Protein AF-0000000079732513 (afdb_homodimer)

Organism: NCBI:txid1457250

Secondary structure (DSSP, 8-state):
---BBTTSSBPPP--BTTB-STTSSSS---PPP-TT---EEEE--HHHHHHHHHTT---SS-BGGGTB----TT-EEEE-HHHHHHHHHHT-PPPB-GGGSBGGGGGTS-HHHHHHTBTT----/---BBTTSSBPPP--BTTB-STTSSSS---PPP-TT---EEEE--HHHHHHHHHTT---SS-BGGGTB----TT-EEEE-HHHHHHHHHHT-PPPB-GGGSBGGGGGTS-HHHHHHTBTT----

Solvent-accessible surface area (backbone atoms only — not comparable to full-atom values): 13291 Å² total; per-residue (Å²): 130,86,56,38,7,63,80,70,43,69,50,35,72,44,21,74,79,60,65,17,24,79,78,58,73,11,31,14,58,75,61,61,79,56,92,51,41,22,22,34,16,27,37,38,34,63,65,31,50,53,49,35,38,76,73,72,47,70,56,53,66,59,36,76,95,73,75,36,76,39,52,53,65,67,40,38,38,31,36,34,43,65,58,44,51,52,28,45,76,71,71,41,46,52,32,27,41,52,57,15,14,24,37,75,51,53,82,78,42,56,67,69,60,50,55,76,31,27,65,78,62,74,78,122,130,84,56,36,8,63,81,71,43,69,50,35,72,44,22,74,78,60,65,17,24,80,79,58,73,13,32,14,58,75,62,63,80,56,92,51,42,21,22,33,16,27,37,39,35,63,64,32,50,53,49,35,38,75,73,72,47,68,56,51,66,60,36,75,94,70,75,34,76,38,54,52,66,68,41,39,37,32,36,35,43,66,57,46,52,53,29,45,77,71,71,42,46,52,32,26,42,54,56,15,14,23,36,74,50,54,83,78,42,56,66,72,60,51,57,75,32,28,65,79,60,73,79,120

Radius of gyration: 22.0 Å; Cα contacts (8 Å, |Δi|>4): 523; chains: 2; bounding box: 46×57×43 Å

pLDDT: mean 93.79, std 9.41, range [38.62, 98.88]

Nearest PDB structures (foldseek):
  3ush-assembly1_A  TM=7.346E-01  e=2.775E-16  Salinibacter ruber DSM 13855
  4ioh-assembly1_A-2  TM=7.120E-01  e=1.396E-13  Thermosynechococcus vestitus BP-1
  2lq3-assembly1_A  TM=4.884E-01  e=3.995E-10  Synechococcus elongatus PCC 6301
  3ush-assembly1_A  TM=7.346E-01  e=2.775E-16  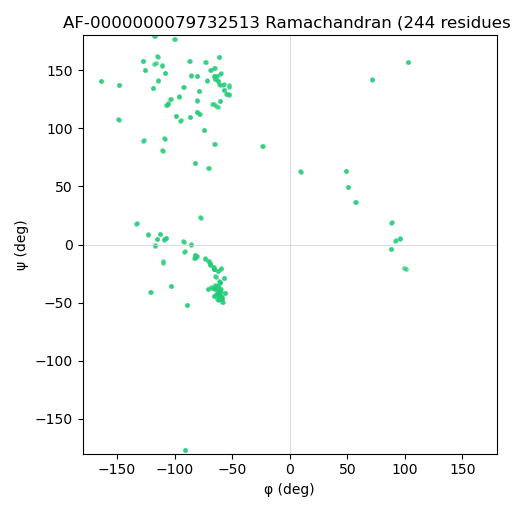Salinibacter ruber DSM 13855
  4ioh-assembly1_A-2  TM=7.120E-01  e=1.396E-13  Thermosynechococcus vestitus BP-1

Foldseek 3Di:
DFDDDPVGHGFDFQDVVVQDDPVSPRGPDDDDDDPLPLQWWFQDAPQLQVVCVVVVRHQADDDVVVPRGGDDGRDIGSGRLVSLVVCVVVVRRGATDPVRGDPVSCVPDPPVVNLVRHPVVPPD/DFDDDPVGHGFDFQDVVVQDDPVSPRGPDDDDDDPLPLQWWFQDAPQLQVVCVVVVRHQADDDVVVPRGGDDGRDIGSGRLVSLVVCVVVVRRGATDPVRGDPVSCVPDPPVVNLVRHPVVPPD

InterPro domains:
  IPR018714 Protein of unknown function DUF2237 [PF09996] (4-117)
  IPR018714 Protein of unknown function DUF2237 [PTHR37466] (2-122)

Sequence (248 aa):
MQQQNVLGTALEPCSADPETGFLRDGNCTAVQRDPGRHEVCAVLTEEFLEYSTAQGNDLVTPRPDLNFPGLEPGDRWCLCLPRWEEAREAGVAPPVVLEATNEAVLDTVEAETLKEYDVEKRDVMQQQNVLGTALEPCSADPETGFLRDGNCTAVQRDPGRHEVCAVLTEEFLEYSTAQGNDLVTPRPDLNFPGLEPGDRWCLCLPRWEEAREAGVAPPVVLEATNEAVLDTVEAETLKEYDVEKRDV

Structure (mmCIF, N/CA/C/O backbone):
data_AF-0000000079732513-model_v1
#
loop_
_entity.id
_entity.type
_entity.pdbx_description
1 polymer 'DUF2237 domain-containing protein'
#
loop_
_atom_site.group_PDB
_atom_site.id
_atom_site.type_symbol
_atom_site.label_atom_id
_atom_site.label_alt_id
_atom_site.label_comp_id
_atom_site.label_asym_id
_atom_site.label_entity_id
_atom_site.label_seq_id
_atom_site.pdbx_PDB_ins_code
_atom_site.Cartn_x
_atom_site.Cartn_y
_atom_site.Cartn_z
_atom_site.occupancy
_atom_site.B_iso_or_equiv
_atom_site.auth_seq_id
_atom_site.auth_comp_id
_atom_site.auth_asym_id
_atom_site.auth_atom_id
_atom_site.pdbx_PDB_model_num
ATOM 1 N N . MET A 1 1 ? 7.371 4.586 -14.719 1 53.41 1 MET A N 1
ATOM 2 C CA . MET A 1 1 ? 8.477 3.713 -15.086 1 53.41 1 MET A CA 1
ATOM 3 C C . MET A 1 1 ? 8.008 2.266 -15.219 1 53.41 1 MET A C 1
ATOM 5 O O . MET A 1 1 ? 7.035 1.866 -14.578 1 53.41 1 MET A O 1
ATOM 9 N N . GLN A 1 2 ? 8.391 1.558 -16.281 1 80.75 2 GLN A N 1
ATOM 10 C CA . GLN A 1 2 ? 8.062 0.154 -16.484 1 80.75 2 GLN A CA 1
ATOM 11 C C . GLN A 1 2 ? 8.617 -0.722 -15.367 1 80.75 2 GLN A C 1
ATOM 13 O O . GLN A 1 2 ? 9.766 -0.564 -14.969 1 80.75 2 GLN A O 1
ATOM 18 N N . GLN A 1 3 ? 7.852 -1.389 -14.781 1 92.81 3 GLN A N 1
ATOM 19 C CA . GLN A 1 3 ? 8.289 -2.229 -13.68 1 92.81 3 GLN A CA 1
ATOM 20 C C . GLN A 1 3 ? 9.227 -3.334 -14.164 1 92.81 3 GLN A C 1
ATOM 22 O O . GLN A 1 3 ? 9.203 -3.701 -15.336 1 92.81 3 GLN A O 1
ATOM 27 N N . GLN A 1 4 ? 10.07 -3.723 -13.281 1 96.5 4 GLN A N 1
ATOM 28 C CA . GLN A 1 4 ? 11.047 -4.75 -13.609 1 96.5 4 GLN A CA 1
ATOM 29 C C . GLN A 1 4 ? 10.758 -6.051 -12.867 1 96.5 4 GLN A C 1
ATOM 31 O O . GLN A 1 4 ? 10.086 -6.043 -11.836 1 96.5 4 GLN A O 1
ATOM 36 N N . ASN A 1 5 ? 11.234 -7.102 -13.531 1 97.5 5 ASN A N 1
ATOM 37 C CA . ASN A 1 5 ? 11.148 -8.398 -12.867 1 97.5 5 ASN A CA 1
ATOM 38 C C . ASN A 1 5 ? 12.406 -8.688 -12.055 1 97.5 5 ASN A C 1
ATOM 40 O O . ASN A 1 5 ? 13.2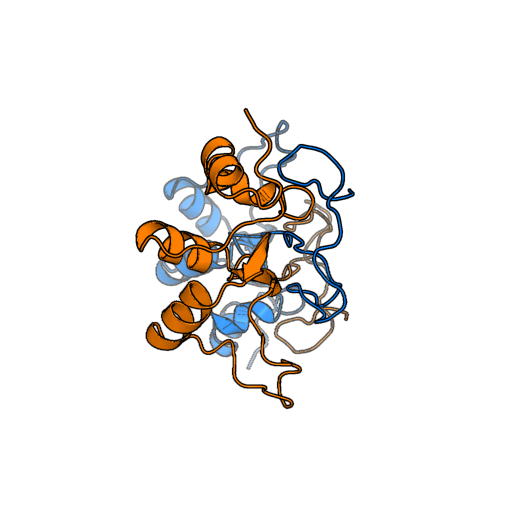97 -7.848 -11.961 1 97.5 5 ASN A O 1
ATOM 44 N N . VAL A 1 6 ? 12.477 -9.82 -11.469 1 96.94 6 VAL A N 1
ATOM 45 C CA . VAL A 1 6 ? 13.531 -10.164 -10.516 1 96.94 6 VAL A CA 1
ATOM 46 C C . VAL A 1 6 ? 14.867 -10.289 -11.242 1 96.94 6 VAL A C 1
ATOM 48 O O . VAL A 1 6 ? 15.93 -10.258 -10.617 1 96.94 6 VAL A O 1
ATOM 51 N N . LEU A 1 7 ? 14.812 -10.398 -12.523 1 95.81 7 LEU A N 1
ATOM 52 C CA . LEU A 1 7 ? 16.031 -10.531 -13.312 1 95.81 7 LEU A CA 1
ATOM 53 C C . LEU A 1 7 ? 16.531 -9.172 -13.766 1 95.81 7 LEU A C 1
ATOM 55 O O . LEU A 1 7 ? 17.594 -9.07 -14.406 1 95.81 7 LEU A O 1
ATOM 59 N N . GLY A 1 8 ? 15.773 -8.156 -13.516 1 95.81 8 GLY A N 1
ATOM 60 C CA . GLY A 1 8 ? 16.203 -6.812 -13.859 1 95.81 8 GLY A CA 1
ATOM 61 C C . GLY A 1 8 ? 15.742 -6.371 -15.234 1 95.81 8 GLY A C 1
ATOM 62 O O . GLY A 1 8 ? 16.156 -5.32 -15.727 1 95.81 8 GLY A O 1
ATOM 63 N N . THR A 1 9 ? 14.984 -7.188 -15.883 1 96.75 9 THR A N 1
ATOM 64 C CA . THR A 1 9 ? 14.398 -6.832 -17.172 1 96.75 9 THR A CA 1
ATOM 65 C C . THR A 1 9 ? 12.945 -6.414 -17 1 96.75 9 THR A C 1
ATOM 67 O O . THR A 1 9 ? 12.422 -6.383 -15.891 1 96.75 9 THR A O 1
ATOM 70 N N . ALA A 1 10 ? 12.312 -6.016 -18.062 1 97.38 10 ALA A N 1
ATOM 71 C CA . ALA A 1 10 ? 10.93 -5.562 -18.016 1 97.38 10 ALA A CA 1
ATOM 72 C C . ALA A 1 10 ? 10.016 -6.645 -17.438 1 97.38 10 ALA A C 1
ATOM 74 O O . ALA A 1 10 ? 10.164 -7.824 -17.766 1 97.38 10 ALA A O 1
ATOM 75 N N . LEU A 1 11 ? 9.125 -6.254 -16.609 1 97.94 11 LEU A N 1
ATOM 76 C CA . LEU A 1 11 ? 8.148 -7.188 -16.047 1 97.94 11 LEU A CA 1
ATOM 77 C C . LEU A 1 11 ? 7.254 -7.75 -17.156 1 97.94 11 LEU A C 1
ATOM 79 O O . LEU A 1 11 ? 6.523 -7.004 -17.812 1 97.94 11 LEU A O 1
ATOM 83 N N . GLU A 1 12 ? 7.312 -9.047 -17.312 1 97.75 12 GLU A N 1
ATOM 84 C CA . GLU A 1 12 ? 6.484 -9.711 -18.312 1 97.75 12 GLU A CA 1
ATOM 85 C C . GLU A 1 12 ? 5.117 -10.078 -17.75 1 97.75 12 GLU A C 1
ATOM 87 O O . GLU A 1 12 ? 4.957 -10.188 -16.531 1 97.75 12 GLU A O 1
ATOM 92 N N . PRO A 1 13 ? 4.129 -10.258 -18.672 1 98.06 13 PRO A N 1
ATOM 93 C CA . PRO A 1 13 ? 2.83 -10.727 -18.188 1 98.06 13 PRO A CA 1
ATOM 94 C C . PRO A 1 13 ? 2.898 -12.117 -17.562 1 98.06 13 PRO A C 1
ATOM 96 O O . PRO A 1 13 ? 3.643 -12.977 -18.047 1 98.06 13 PRO A O 1
ATOM 99 N N . CYS A 1 14 ? 2.117 -12.305 -16.562 1 98.5 14 CYS A N 1
ATOM 100 C CA . CYS A 1 14 ? 2.033 -13.602 -15.906 1 98.5 14 CYS A CA 1
ATOM 101 C C . CYS A 1 14 ? 0.968 -14.477 -16.562 1 98.5 14 CYS A C 1
ATOM 103 O O . CYS A 1 14 ? 1.223 -15.641 -16.891 1 98.5 14 CYS A O 1
ATOM 105 N N . SER A 1 15 ? -0.22 -13.945 -16.688 1 97.94 15 SER A N 1
ATOM 106 C CA . SER A 1 15 ? -1.299 -14.727 -17.281 1 97.94 15 SER A CA 1
ATOM 107 C C . SER A 1 15 ? -2.461 -13.828 -17.703 1 97.94 15 SER A C 1
ATOM 109 O O . SER A 1 15 ? -2.836 -12.906 -16.969 1 97.94 15 SER A O 1
ATOM 111 N N . ALA A 1 16 ? -3.066 -14.156 -18.875 1 95.94 16 ALA A N 1
ATOM 112 C CA . ALA A 1 16 ? -4.273 -13.477 -19.328 1 95.94 16 ALA A CA 1
ATOM 113 C C . ALA A 1 16 ? -5.484 -14.406 -19.266 1 95.94 16 ALA A C 1
ATOM 115 O O . ALA A 1 16 ? -6.629 -13.945 -19.328 1 95.94 16 ALA A O 1
ATOM 116 N N . ASP A 1 17 ? -5.129 -15.633 -19.125 1 94.31 17 ASP A N 1
ATOM 117 C CA . ASP A 1 17 ? -6.164 -16.641 -18.969 1 94.31 17 ASP A CA 1
ATOM 118 C C . ASP A 1 17 ? -5.672 -17.797 -18.094 1 94.31 17 ASP A C 1
ATOM 120 O O . ASP A 1 17 ? -4.965 -18.688 -18.562 1 94.31 17 ASP A O 1
ATOM 124 N N . PRO A 1 18 ? -6.129 -17.891 -16.953 1 95.19 18 PRO A N 1
ATOM 125 C CA . PRO A 1 18 ? -7 -16.922 -16.266 1 95.19 18 PRO A CA 1
ATOM 126 C C . PRO A 1 18 ? -6.355 -15.555 -16.094 1 95.19 18 PRO A C 1
ATOM 128 O O . PRO A 1 18 ? -5.133 -15.453 -15.984 1 95.19 18 PRO A O 1
ATOM 131 N N . GLU A 1 19 ? -7.188 -14.477 -16.156 1 94.12 19 GLU A N 1
ATOM 132 C CA . GLU A 1 19 ? -6.688 -13.133 -15.883 1 94.12 19 GLU A CA 1
ATOM 133 C C . GLU A 1 19 ? -6.262 -12.984 -14.43 1 94.12 19 GLU A C 1
ATOM 135 O O . GLU A 1 19 ? -7.055 -13.219 -13.516 1 94.12 19 GLU A O 1
ATOM 140 N N . THR A 1 20 ? -5.016 -12.656 -14.258 1 95.5 20 THR A N 1
ATOM 141 C CA . THR A 1 20 ? -4.453 -12.594 -12.914 1 95.5 20 THR A CA 1
ATOM 142 C C . THR A 1 20 ? -3.992 -11.18 -12.586 1 95.5 20 THR A C 1
ATOM 144 O O . THR A 1 20 ? -4.273 -10.242 -13.336 1 95.5 20 THR A O 1
ATOM 147 N N . GLY A 1 21 ? -3.447 -11.055 -11.281 1 94.12 21 GLY A N 1
ATOM 148 C CA . GLY A 1 21 ? -2.924 -9.773 -10.844 1 94.12 21 GLY A CA 1
ATOM 149 C C . GLY A 1 21 ? -3.869 -9.031 -9.914 1 94.12 21 GLY A C 1
ATOM 150 O O . GLY A 1 21 ? -5.09 -9.133 -10.047 1 94.12 21 GLY A O 1
ATOM 151 N N . PHE A 1 22 ? -3.309 -8.203 -9.195 1 90.81 22 PHE A N 1
ATOM 152 C CA . PHE A 1 22 ? -4.113 -7.383 -8.305 1 90.81 22 PHE A CA 1
ATOM 153 C C . PHE A 1 22 ? -5.023 -6.453 -9.094 1 90.81 22 PHE A C 1
ATOM 155 O O . PHE A 1 22 ? -6.184 -6.25 -8.734 1 90.81 22 PHE A O 1
ATOM 162 N N . LEU A 1 23 ? -4.496 -5.98 -10.164 1 87.56 23 LEU A N 1
ATOM 163 C CA . LEU A 1 23 ? -5.238 -5.047 -11 1 87.56 23 LEU A CA 1
ATOM 164 C C . LEU A 1 23 ? -6.004 -5.789 -12.094 1 87.56 23 LEU A C 1
ATOM 166 O O . LEU A 1 23 ? -6.664 -5.168 -12.93 1 87.56 23 LEU A O 1
ATOM 170 N N . ARG A 1 24 ? -5.941 -7.051 -12.094 1 89.62 24 ARG A N 1
ATOM 171 C CA . ARG A 1 24 ? -6.566 -7.898 -13.102 1 89.62 24 ARG A CA 1
ATOM 172 C C . ARG A 1 24 ? -6.195 -7.441 -14.508 1 89.62 24 ARG A C 1
ATOM 174 O O . ARG A 1 24 ? -7.07 -7.25 -15.352 1 89.62 24 ARG A O 1
ATOM 181 N N . ASP A 1 25 ? -4.891 -7.266 -14.68 1 91.69 25 ASP A N 1
ATOM 182 C CA . ASP A 1 25 ? -4.352 -6.852 -15.969 1 91.69 25 ASP A CA 1
ATOM 183 C C . ASP A 1 25 ? -3.322 -7.855 -16.484 1 91.69 25 ASP A C 1
ATOM 185 O O . ASP A 1 25 ? -2.562 -7.559 -17.406 1 91.69 25 ASP A O 1
ATOM 189 N N . GLY A 1 26 ? -3.256 -8.992 -15.75 1 96.25 26 GLY A N 1
ATOM 190 C CA . GLY A 1 26 ? -2.381 -10.07 -16.188 1 96.25 26 GLY A CA 1
ATOM 191 C C . GLY A 1 26 ? -0.963 -9.938 -15.664 1 96.25 26 GLY A C 1
ATOM 192 O O . GLY A 1 26 ? -0.127 -10.812 -15.891 1 96.25 26 GLY A O 1
ATOM 193 N N . ASN A 1 27 ? -0.686 -8.812 -14.945 1 97 27 ASN A N 1
ATOM 194 C CA . ASN A 1 27 ? 0.667 -8.547 -14.461 1 97 27 ASN A CA 1
ATOM 195 C C . ASN A 1 27 ? 0.738 -8.57 -12.938 1 97 27 ASN A C 1
ATOM 197 O O . ASN A 1 27 ? -0.176 -8.094 -12.266 1 97 27 ASN A O 1
ATOM 201 N N . CYS A 1 28 ? 1.834 -9.125 -12.453 1 97.69 28 CYS A N 1
ATOM 202 C CA . CYS A 1 28 ? 2.094 -9.07 -11.023 1 97.69 28 CYS A CA 1
ATOM 203 C C . CYS A 1 28 ? 2.732 -7.738 -10.633 1 97.69 28 CYS A C 1
ATOM 205 O O . CYS A 1 28 ? 3.863 -7.707 -10.148 1 97.69 28 CYS A O 1
ATOM 207 N N . THR A 1 29 ? 1.96 -6.746 -10.703 1 94.44 29 THR A N 1
ATOM 208 C CA . THR A 1 29 ? 2.396 -5.367 -10.516 1 94.44 29 THR A CA 1
ATOM 209 C C . THR A 1 29 ? 2.564 -5.051 -9.031 1 94.44 29 THR A C 1
ATOM 211 O O . THR A 1 29 ? 1.733 -5.445 -8.211 1 94.44 29 THR A O 1
ATOM 214 N N . ALA A 1 30 ? 3.691 -4.445 -8.688 1 91.31 30 ALA A N 1
ATOM 215 C CA . ALA A 1 30 ? 3.822 -3.852 -7.363 1 91.31 30 ALA A CA 1
ATOM 216 C C . ALA A 1 30 ? 3.145 -2.484 -7.305 1 91.31 30 ALA A C 1
ATOM 218 O O . ALA A 1 30 ? 3.543 -1.559 -8.016 1 91.31 30 ALA A O 1
ATOM 219 N N . VAL A 1 31 ? 2.16 -2.494 -6.539 1 86.06 31 VAL A N 1
ATOM 220 C CA . VAL A 1 31 ? 1.475 -1.21 -6.434 1 86.06 31 VAL A CA 1
ATOM 221 C C . VAL A 1 31 ? 2.221 -0.304 -5.457 1 86.06 31 VAL A C 1
ATOM 223 O O . VAL A 1 31 ? 2.906 -0.787 -4.555 1 86.06 31 VAL A O 1
ATOM 226 N N . GLN A 1 32 ? 2.201 0.955 -5.777 1 76.38 32 GLN A N 1
ATOM 227 C CA . GLN A 1 32 ? 2.867 1.929 -4.918 1 76.38 32 GLN A CA 1
ATOM 228 C C . GLN A 1 32 ? 2.402 1.795 -3.473 1 76.38 32 GLN A C 1
ATOM 230 O O . GLN A 1 32 ? 1.212 1.603 -3.213 1 76.38 32 GLN A O 1
ATOM 235 N N . ARG A 1 33 ? 3.508 1.715 -2.701 1 76.31 33 ARG A N 1
ATOM 236 C CA . ARG A 1 33 ? 3.207 1.565 -1.28 1 76.31 33 ARG A CA 1
ATOM 237 C C . ARG A 1 33 ? 3.42 2.877 -0.534 1 76.31 33 ARG A C 1
ATOM 239 O O . ARG A 1 33 ? 4.418 3.57 -0.757 1 76.31 33 ARG A O 1
ATOM 246 N N . ASP A 1 34 ? 2.354 3.348 0.187 1 85.81 34 ASP A N 1
ATOM 247 C CA . ASP A 1 34 ? 2.449 4.426 1.163 1 85.81 34 ASP A CA 1
ATOM 248 C C . ASP A 1 34 ? 2.252 3.904 2.584 1 85.81 34 ASP A C 1
ATOM 250 O O . ASP A 1 34 ? 1.17 4.047 3.158 1 85.81 34 ASP A O 1
ATOM 254 N N . PRO A 1 35 ? 3.357 3.354 3.084 1 80.81 35 PRO A N 1
ATOM 255 C CA . PRO A 1 35 ? 3.217 2.746 4.41 1 80.81 35 PRO A CA 1
ATOM 256 C C . PRO A 1 35 ? 2.711 3.734 5.461 1 80.81 35 PRO A C 1
ATOM 258 O O . PRO A 1 35 ? 2.037 3.336 6.414 1 80.81 35 PRO A O 1
ATOM 261 N N . GLY A 1 36 ? 2.998 4.941 5.289 1 89.94 36 GLY A N 1
ATOM 262 C CA . GLY A 1 36 ? 2.58 5.949 6.254 1 89.94 36 GLY A CA 1
ATOM 263 C C . GLY A 1 36 ? 1.15 6.41 6.051 1 89.94 36 GLY A C 1
ATOM 264 O O . GLY A 1 36 ? 0.606 7.145 6.879 1 89.94 36 GLY A O 1
ATOM 265 N N . ARG A 1 37 ? 0.58 5.961 4.926 1 93 37 ARG A N 1
ATOM 266 C CA . ARG A 1 37 ? -0.77 6.418 4.613 1 93 37 ARG A CA 1
ATOM 267 C C . ARG A 1 37 ? -0.88 7.934 4.746 1 93 37 ARG A C 1
ATOM 269 O O . ARG A 1 37 ? -1.648 8.438 5.57 1 93 37 ARG A O 1
ATOM 276 N N . HIS A 1 38 ? -0.162 8.672 3.951 1 96.19 38 HIS A N 1
ATOM 277 C CA . HIS A 1 38 ? -0.17 10.133 3.98 1 96.19 38 HIS A CA 1
ATOM 278 C C . HIS A 1 38 ? -1.488 10.688 3.451 1 96.19 38 HIS A C 1
ATOM 280 O O . HIS A 1 38 ? -1.506 11.414 2.455 1 96.19 38 HIS A O 1
ATOM 286 N N . GLU A 1 39 ? -2.596 10.438 4.18 1 97.56 39 GLU A N 1
ATOM 287 C CA . GLU A 1 39 ? -3.955 10.648 3.693 1 97.56 39 GLU A CA 1
ATOM 288 C C . GLU A 1 39 ? -4.68 11.711 4.512 1 97.56 39 GLU A C 1
ATOM 290 O O . GLU A 1 39 ? -5.832 12.047 4.227 1 97.56 39 GLU A O 1
ATOM 295 N N . VAL A 1 40 ? -3.977 12.242 5.52 1 98.62 40 VAL A N 1
ATOM 296 C CA . VAL A 1 40 ? -4.562 13.258 6.391 1 98.62 40 VAL A CA 1
ATOM 297 C C . VAL A 1 40 ? -3.973 14.633 6.055 1 98.62 40 VAL A C 1
ATOM 299 O O . VAL A 1 40 ? -2.762 14.836 6.168 1 98.62 40 VAL A O 1
ATOM 302 N N . CYS A 1 41 ? -4.812 15.523 5.695 1 98.88 41 CYS A N 1
ATOM 303 C CA . CYS A 1 41 ? -4.34 16.891 5.555 1 98.88 41 CYS A CA 1
ATOM 304 C C . CYS A 1 41 ? -4.398 17.625 6.887 1 98.88 41 CYS A C 1
ATOM 306 O O . CYS A 1 41 ? -5.473 18.031 7.332 1 98.88 41 CYS A O 1
ATOM 308 N N . ALA A 1 42 ? -3.301 17.891 7.422 1 98.81 42 ALA A N 1
ATOM 309 C CA . ALA A 1 42 ? -3.215 18.531 8.734 1 98.81 42 ALA A CA 1
ATOM 310 C C . ALA A 1 42 ? -2.744 19.969 8.625 1 98.81 42 ALA A C 1
ATOM 312 O O . ALA A 1 42 ? -2 20.312 7.699 1 98.81 42 ALA A O 1
ATOM 313 N N . VAL A 1 43 ? -3.205 20.766 9.492 1 98.69 43 VAL A N 1
ATOM 314 C CA . VAL A 1 43 ? -2.635 22.094 9.727 1 98.69 43 VAL A CA 1
ATOM 315 C C . VAL A 1 43 ? -1.702 22.047 10.93 1 98.69 43 VAL A C 1
ATOM 317 O O . VAL A 1 43 ? -2.162 22 12.078 1 98.69 43 VAL A O 1
ATOM 320 N N . LEU A 1 44 ? -0.447 22.188 10.672 1 98.62 44 LEU A N 1
ATOM 321 C CA . LEU A 1 44 ? 0.54 21.875 11.703 1 98.62 44 LEU A CA 1
ATOM 322 C C . LEU A 1 44 ? 0.521 22.922 12.805 1 98.62 44 LEU A C 1
ATOM 324 O O . LEU A 1 44 ? 0.36 24.125 12.531 1 98.62 44 LEU A O 1
ATOM 328 N N . THR A 1 45 ? 0.677 22.453 13.992 1 98.56 45 THR A N 1
ATOM 329 C CA . THR A 1 45 ? 0.777 23.328 15.164 1 98.56 45 THR A CA 1
ATOM 330 C C . THR A 1 45 ? 2.156 23.203 15.805 1 98.56 45 THR A C 1
ATOM 332 O O . THR A 1 45 ? 2.887 22.25 15.555 1 98.56 45 THR A O 1
ATOM 335 N N . GLU A 1 46 ? 2.434 24.25 16.625 1 98.31 46 GLU A N 1
ATOM 336 C CA . GLU A 1 46 ? 3.689 24.219 17.359 1 98.31 46 GLU A CA 1
ATOM 337 C C . GLU A 1 46 ? 3.746 23 18.281 1 98.31 46 GLU A C 1
ATOM 339 O O . GLU A 1 46 ? 4.773 22.312 18.359 1 98.31 46 GLU A O 1
ATOM 344 N N . GLU A 1 47 ? 2.691 22.75 18.953 1 98.38 47 GLU A N 1
ATOM 345 C CA . GLU A 1 47 ? 2.609 21.641 19.906 1 98.38 47 GLU A CA 1
ATOM 346 C C . GLU A 1 47 ? 2.855 20.312 19.219 1 98.38 47 GLU A C 1
ATOM 348 O O . GLU A 1 47 ? 3.605 19.469 19.719 1 98.38 47 GLU A O 1
ATOM 353 N N . PHE A 1 48 ? 2.24 20.156 18.094 1 98.69 48 PHE A N 1
ATOM 354 C CA . PHE A 1 48 ? 2.418 18.906 17.375 1 98.69 48 PHE A CA 1
ATOM 355 C C . PHE A 1 48 ? 3.859 18.75 16.891 1 98.69 48 PHE A C 1
ATOM 357 O O . PHE A 1 48 ? 4.438 17.672 16.984 1 98.69 48 PHE A O 1
ATOM 364 N N . LEU A 1 49 ? 4.418 19.781 16.359 1 98.62 49 LEU A N 1
ATOM 365 C CA . LEU A 1 49 ? 5.773 19.719 15.828 1 98.62 49 LEU A CA 1
ATOM 366 C C . LEU A 1 49 ? 6.773 19.391 16.922 1 98.62 49 LEU A C 1
ATOM 368 O O . LEU A 1 49 ? 7.703 18.594 16.719 1 98.62 49 LEU A O 1
ATOM 372 N N . GLU A 1 50 ? 6.586 19.984 18.062 1 98.12 50 GLU A N 1
ATOM 373 C CA . GLU A 1 50 ? 7.43 19.672 19.203 1 98.12 50 GLU A CA 1
ATOM 374 C C . GLU A 1 50 ? 7.273 18.203 19.625 1 98.12 50 GLU A C 1
ATOM 376 O O . GLU A 1 50 ? 8.266 17.516 19.859 1 98.12 50 GLU A O 1
ATOM 381 N N . TYR A 1 51 ? 6.059 17.812 19.703 1 98.62 51 TYR A N 1
ATOM 382 C CA . TYR A 1 51 ? 5.766 16.438 20.047 1 98.62 51 TYR A CA 1
ATOM 383 C C . TYR A 1 51 ? 6.406 15.477 19.047 1 98.62 51 TYR A C 1
ATOM 385 O O . TYR A 1 51 ? 7.043 14.5 19.438 1 98.62 51 TYR A O 1
ATOM 393 N N . SER A 1 52 ? 6.211 15.727 17.719 1 98.19 52 SER A N 1
ATOM 394 C CA . SER A 1 52 ? 6.758 14.883 16.656 1 98.19 52 SER A CA 1
ATOM 395 C C . SER A 1 52 ? 8.273 14.758 16.781 1 98.19 52 SER A C 1
ATOM 397 O O . SER A 1 52 ? 8.82 13.656 16.656 1 98.19 52 SER A O 1
ATOM 399 N N . THR A 1 53 ? 8.906 15.867 17.078 1 97.31 53 THR A N 1
ATOM 400 C CA . THR A 1 53 ? 10.359 15.859 17.266 1 97.31 53 THR A CA 1
ATOM 401 C C . THR A 1 53 ? 10.75 14.984 18.453 1 97.31 53 THR A C 1
ATOM 403 O O . THR A 1 53 ? 11.688 14.188 18.359 1 97.31 53 THR A O 1
ATOM 406 N N . ALA A 1 54 ? 10.023 15.117 19.5 1 97.31 54 ALA A N 1
ATOM 407 C CA . ALA A 1 54 ? 10.297 14.352 20.719 1 97.31 54 ALA A CA 1
ATOM 408 C C . ALA A 1 54 ? 10.102 12.859 20.484 1 97.31 54 ALA A C 1
ATOM 410 O O . ALA A 1 54 ? 10.758 12.031 21.125 1 97.31 54 ALA A O 1
ATOM 411 N N . GLN A 1 55 ? 9.25 12.508 19.547 1 96.75 55 GLN A N 1
ATOM 412 C CA . GLN A 1 55 ? 8.992 11.109 19.219 1 96.75 55 GLN A CA 1
ATOM 413 C C . GLN A 1 55 ? 10 10.586 18.203 1 96.75 55 GLN A C 1
ATOM 415 O O . GLN A 1 55 ? 9.914 9.438 17.766 1 96.75 55 GLN A O 1
ATOM 420 N N . GLY A 1 56 ? 10.93 11.438 17.781 1 95.38 56 GLY A N 1
ATOM 421 C CA . GLY A 1 56 ? 11.977 11.008 16.875 1 95.38 56 GLY A CA 1
ATOM 422 C C . GLY A 1 56 ? 11.664 11.297 15.422 1 95.38 56 GLY A C 1
ATOM 423 O O . GLY A 1 56 ? 12.344 10.797 14.523 1 95.38 56 GLY A O 1
ATOM 424 N N . ASN A 1 57 ? 10.578 11.961 15.203 1 95.69 57 ASN A N 1
ATOM 425 C CA . ASN A 1 57 ? 10.203 12.391 13.859 1 95.69 57 ASN A CA 1
ATOM 426 C C . ASN A 1 57 ? 10.352 13.898 13.695 1 95.69 57 ASN A C 1
ATOM 428 O O . ASN A 1 57 ? 9.391 14.648 13.875 1 95.69 57 ASN A O 1
ATOM 432 N N . ASP A 1 58 ? 11.516 14.328 13.25 1 96.5 58 ASP A N 1
ATOM 433 C CA . ASP A 1 58 ? 11.812 15.742 13.055 1 96.5 58 ASP A CA 1
ATOM 434 C C . ASP A 1 58 ? 11.195 16.266 11.758 1 96.5 58 ASP A C 1
ATOM 436 O O . ASP A 1 58 ? 11.688 15.969 10.664 1 96.5 58 ASP A O 1
ATOM 440 N N . LEU A 1 59 ? 10.242 17.109 11.906 1 97.31 59 LEU A N 1
ATOM 441 C CA . LEU A 1 59 ? 9.562 17.688 10.758 1 97.31 59 LEU A CA 1
ATOM 442 C C . LEU A 1 59 ? 9.93 19.156 10.594 1 97.31 59 LEU A C 1
ATOM 444 O O . LEU A 1 59 ? 9.359 19.859 9.75 1 97.31 59 LEU A O 1
ATOM 448 N N . VAL A 1 60 ? 10.781 19.656 11.359 1 97.5 60 VAL A N 1
ATOM 449 C CA . VAL A 1 60 ? 11.055 21.094 11.375 1 97.5 60 VAL A CA 1
ATOM 450 C C . VAL A 1 60 ? 12.359 21.375 10.633 1 97.5 60 VAL A C 1
ATOM 452 O O . VAL A 1 60 ? 12.453 22.359 9.891 1 97.5 60 VAL A O 1
ATOM 455 N N . THR A 1 61 ? 13.344 20.5 10.734 1 97.06 61 THR A N 1
ATOM 456 C CA . THR A 1 61 ? 14.656 20.734 10.125 1 97.06 61 THR A CA 1
ATOM 457 C C . THR A 1 61 ? 14.625 20.406 8.633 1 97.06 61 THR A C 1
ATOM 459 O O . THR A 1 61 ? 14.297 19.281 8.242 1 97.06 61 THR A O 1
ATOM 462 N N . PRO A 1 62 ? 15.008 21.422 7.793 1 95.94 62 PRO A N 1
ATOM 463 C CA . PRO A 1 62 ? 15.062 21.141 6.355 1 95.94 62 PRO A CA 1
ATOM 464 C C . PRO A 1 62 ? 16.078 20.062 6 1 95.94 62 PRO A C 1
ATOM 466 O O . PRO A 1 62 ? 17.141 19.984 6.613 1 95.94 62 PRO A O 1
ATOM 469 N N . ARG A 1 63 ? 15.711 19.25 5.098 1 93.62 63 ARG A N 1
ATOM 470 C CA . ARG A 1 63 ? 16.594 18.234 4.523 1 93.62 63 ARG A CA 1
ATOM 471 C C . ARG A 1 63 ? 16.625 18.328 3.002 1 93.62 63 ARG A C 1
ATOM 473 O O . ARG A 1 63 ? 15.906 17.609 2.314 1 93.62 63 ARG A O 1
ATOM 480 N N . PRO A 1 64 ? 17.484 19.078 2.393 1 91.44 64 PRO A N 1
ATOM 481 C CA . PRO A 1 64 ? 17.547 19.297 0.945 1 91.44 64 PRO A CA 1
ATOM 482 C C . PRO A 1 64 ? 17.797 18 0.163 1 91.44 64 PRO A C 1
ATOM 484 O O . PRO A 1 64 ? 17.266 17.828 -0.938 1 91.44 64 PRO A O 1
ATOM 487 N N . ASP A 1 65 ? 18.516 17.109 0.747 1 91.19 65 ASP A N 1
ATOM 488 C CA . ASP A 1 65 ? 18.844 15.852 0.087 1 91.19 65 ASP A CA 1
ATOM 489 C C . ASP A 1 65 ? 17.578 15.008 -0.125 1 91.19 65 ASP A C 1
ATOM 491 O O . ASP A 1 65 ? 17.547 14.148 -1.012 1 91.19 65 ASP A O 1
ATOM 495 N N . LEU A 1 66 ? 16.516 15.328 0.693 1 84.75 66 LEU A N 1
ATOM 496 C CA . LEU A 1 66 ? 15.273 14.57 0.607 1 84.75 66 LEU A CA 1
ATOM 497 C C . LEU A 1 66 ? 14.148 15.445 0.072 1 84.75 66 LEU A C 1
ATOM 499 O O . LEU A 1 66 ? 12.977 15.07 0.146 1 84.75 66 LEU A O 1
ATOM 503 N N . ASN A 1 67 ? 14.461 16.609 -0.376 1 87.25 67 ASN A N 1
ATOM 504 C CA . ASN A 1 67 ? 13.461 17.562 -0.857 1 87.25 67 ASN A CA 1
ATOM 505 C C . ASN A 1 67 ? 12.422 17.875 0.215 1 87.25 67 ASN A C 1
ATOM 507 O O . ASN A 1 67 ? 11.234 17.969 -0.08 1 87.25 67 ASN A O 1
ATOM 511 N N . PHE A 1 68 ? 12.93 17.922 1.359 1 92.25 68 PHE A N 1
ATOM 512 C CA . PHE A 1 68 ? 12.07 18.25 2.492 1 92.25 68 PHE A CA 1
ATOM 513 C C . PHE A 1 68 ? 12.367 19.656 2.996 1 92.25 68 PHE A C 1
ATOM 515 O O . PHE A 1 68 ? 13.484 19.953 3.434 1 92.25 68 PHE A O 1
ATOM 522 N N . PRO A 1 69 ? 11.398 20.547 2.982 1 93.5 69 PRO A N 1
ATOM 523 C CA . PRO A 1 69 ? 11.633 21.969 3.27 1 93.5 69 PRO A CA 1
ATOM 524 C C . PRO A 1 69 ? 11.719 22.266 4.766 1 93.5 69 PRO A C 1
ATOM 526 O O . PRO A 1 69 ? 12.227 23.312 5.164 1 93.5 69 PRO A O 1
ATOM 529 N N . GLY A 1 70 ? 11.398 21.359 5.605 1 96.75 70 GLY A N 1
ATOM 530 C CA . GLY A 1 70 ? 11.094 21.75 6.977 1 96.75 70 GLY A CA 1
ATOM 531 C C . GLY A 1 70 ? 9.773 22.484 7.117 1 96.75 70 GLY A C 1
ATOM 532 O O . GLY A 1 70 ? 9.398 23.266 6.242 1 96.75 70 GLY A O 1
ATOM 533 N N . LEU A 1 71 ? 9.141 22.188 8.172 1 98 71 LEU A N 1
ATOM 534 C CA . LEU A 1 71 ? 7.773 22.688 8.281 1 98 71 LEU A CA 1
ATOM 535 C C . LEU A 1 71 ? 7.645 23.641 9.469 1 98 71 LEU A C 1
ATOM 537 O O . LEU A 1 71 ? 8.469 23.609 10.391 1 98 71 LEU A O 1
ATOM 541 N N . GLU A 1 72 ? 6.668 24.516 9.383 1 97.88 72 GLU A N 1
ATOM 542 C CA . GLU A 1 72 ? 6.359 25.5 10.43 1 97.88 72 GLU A CA 1
ATOM 543 C C . GLU A 1 72 ? 4.887 25.422 10.82 1 97.88 72 GLU A C 1
ATOM 545 O O . GLU A 1 72 ? 4.059 24.906 10.078 1 97.88 72 GLU A O 1
ATOM 550 N N . PRO A 1 73 ? 4.68 25.938 12.055 1 98.19 73 PRO A N 1
ATOM 551 C CA . PRO A 1 73 ? 3.266 26.016 12.422 1 98.19 73 PRO A CA 1
ATOM 552 C C . PRO A 1 73 ? 2.426 26.75 11.375 1 98.19 73 PRO A C 1
ATOM 554 O O . PRO A 1 73 ? 2.861 27.766 10.828 1 98.19 73 PRO A O 1
ATOM 557 N N . GLY A 1 74 ? 1.265 26.203 11.086 1 98.19 74 GLY A N 1
ATOM 558 C CA . GLY A 1 74 ? 0.391 26.812 10.094 1 98.19 74 GLY A CA 1
ATOM 559 C C . GLY A 1 74 ? 0.473 26.156 8.734 1 98.19 74 GLY A C 1
ATOM 560 O O . GLY A 1 74 ? -0.445 26.266 7.922 1 98.19 74 GLY A O 1
ATOM 561 N N . ASP A 1 75 ? 1.516 25.453 8.461 1 98.31 75 ASP A N 1
ATOM 562 C CA . ASP A 1 75 ? 1.653 24.734 7.203 1 98.31 75 ASP A CA 1
ATOM 563 C C . ASP A 1 75 ? 0.609 23.625 7.094 1 98.31 75 ASP A C 1
ATOM 565 O O . ASP A 1 75 ? 0.269 22.984 8.094 1 98.31 75 ASP A O 1
ATOM 569 N N . ARG A 1 76 ? 0.1 23.422 5.902 1 98.44 76 ARG A N 1
ATOM 570 C CA . ARG A 1 76 ? -0.692 22.234 5.617 1 98.44 76 ARG A CA 1
ATOM 571 C C . ARG A 1 76 ? 0.184 21.109 5.062 1 98.44 76 ARG A C 1
ATOM 573 O O . ARG A 1 76 ? 1.052 21.344 4.223 1 98.44 76 ARG A O 1
ATOM 580 N N . TRP A 1 77 ? -0.025 19.906 5.559 1 98.31 77 TRP A N 1
ATOM 581 C CA . TRP A 1 77 ? 0.83 18.766 5.25 1 98.31 77 TRP A CA 1
ATOM 582 C C . TRP A 1 77 ? 0.032 17.469 5.266 1 98.31 77 TRP A C 1
ATOM 584 O O . TRP A 1 77 ? -0.817 17.25 6.137 1 98.31 77 TRP A O 1
ATOM 594 N N . CYS A 1 78 ? 0.291 16.625 4.293 1 98.44 78 CYS A N 1
ATOM 595 C CA . CYS A 1 78 ? -0.277 15.281 4.332 1 98.44 78 CYS A CA 1
ATOM 596 C C . CYS A 1 78 ? 0.44 14.414 5.363 1 98.44 78 CYS A C 1
ATOM 598 O O . CYS A 1 78 ? 1.457 13.789 5.051 1 98.44 78 CYS A O 1
ATOM 600 N N . LEU A 1 79 ? -0.142 14.32 6.453 1 98.12 79 LEU A N 1
ATOM 601 C CA . LEU A 1 79 ? 0.464 13.656 7.602 1 98.12 79 LEU A CA 1
ATOM 602 C C . LEU A 1 79 ? 0.201 12.156 7.562 1 98.12 79 LEU A C 1
ATOM 604 O O . LEU A 1 79 ? -0.863 11.719 7.121 1 98.12 79 LEU A O 1
ATOM 608 N N . CYS A 1 80 ? 1.22 11.391 8.047 1 96.88 80 CYS A N 1
ATOM 609 C CA . CYS A 1 80 ? 0.998 9.969 8.266 1 96.88 80 CYS A CA 1
ATOM 610 C C . CYS A 1 80 ? -0.209 9.734 9.172 1 96.88 80 CYS A C 1
ATOM 612 O O . CYS A 1 80 ? -0.291 10.305 10.258 1 96.88 80 CYS A O 1
ATOM 614 N N . LEU A 1 81 ? -1.076 8.859 8.672 1 97.12 81 LEU A N 1
ATOM 615 C CA . LEU A 1 81 ? -2.281 8.562 9.438 1 97.12 81 LEU A CA 1
ATOM 616 C C . LEU A 1 81 ? -1.927 7.949 10.789 1 97.12 81 LEU A C 1
ATOM 618 O O . LEU A 1 81 ? -2.412 8.406 11.828 1 97.12 81 LEU A O 1
ATOM 622 N N . PRO A 1 82 ? -1.001 7.043 10.875 1 96 82 PRO A N 1
ATOM 623 C CA . PRO A 1 82 ? -0.671 6.504 12.195 1 96 82 PRO A CA 1
ATOM 624 C C . PRO A 1 82 ? -0.07 7.551 13.133 1 96 82 PRO A C 1
ATOM 626 O O . PRO A 1 82 ? -0.339 7.539 14.336 1 96 82 PRO A O 1
ATOM 629 N N . ARG A 1 83 ? 0.677 8.422 12.609 1 97.19 83 ARG A N 1
ATOM 630 C CA . ARG A 1 83 ? 1.29 9.453 13.438 1 97.19 83 ARG A CA 1
ATOM 631 C C . ARG A 1 83 ? 0.248 10.453 13.93 1 97.19 83 ARG A C 1
ATOM 633 O O . ARG A 1 83 ? 0.352 10.961 15.047 1 97.19 83 ARG A O 1
ATOM 640 N N . TRP A 1 84 ? -0.659 10.758 13.109 1 98.38 84 TRP A N 1
ATOM 641 C CA . TRP A 1 84 ? -1.751 11.617 13.555 1 98.38 84 TRP A CA 1
ATOM 642 C C . TRP A 1 84 ? -2.537 10.953 14.68 1 98.38 84 TRP A C 1
ATOM 644 O O . TRP A 1 84 ? -2.857 11.594 15.68 1 98.38 84 TRP A O 1
ATOM 654 N N . GLU A 1 85 ? -2.781 9.695 14.531 1 97.75 85 GLU A N 1
ATOM 655 C CA . GLU A 1 85 ? -3.518 8.969 15.555 1 97.75 85 GLU A CA 1
ATOM 656 C C . GLU A 1 85 ? -2.746 8.93 16.875 1 97.75 85 GLU A C 1
ATOM 658 O O . GLU A 1 85 ? -3.332 9.086 17.953 1 97.75 85 GLU A O 1
ATOM 663 N N . GLU A 1 86 ? -1.518 8.711 16.766 1 97.19 86 GLU A N 1
ATOM 664 C CA . GLU A 1 86 ? -0.682 8.742 17.969 1 97.19 86 GLU A CA 1
ATOM 665 C C . GLU A 1 86 ? -0.751 10.094 18.656 1 97.19 86 GLU A C 1
ATOM 667 O O . GLU A 1 86 ? -0.872 10.172 19.891 1 97.19 86 GLU A O 1
ATOM 672 N N . ALA A 1 87 ? -0.633 11.086 17.906 1 98.31 87 ALA A N 1
ATOM 673 C CA . ALA A 1 87 ? -0.717 12.438 18.453 1 98.31 87 ALA A CA 1
ATOM 674 C C . ALA A 1 87 ? -2.09 12.695 19.078 1 98.31 87 ALA A C 1
ATOM 676 O O . ALA A 1 87 ? -2.203 13.406 20.078 1 98.31 87 ALA A O 1
ATOM 677 N N . ARG A 1 88 ? -3.107 12.172 18.453 1 97.81 88 ARG A N 1
ATOM 678 C CA . ARG A 1 88 ? -4.453 12.312 19 1 97.81 88 ARG A CA 1
ATOM 679 C C . ARG A 1 88 ? -4.539 11.688 20.391 1 97.81 88 ARG A C 1
ATOM 681 O O . ARG A 1 88 ? -5.078 12.289 21.312 1 97.81 88 ARG A O 1
ATOM 688 N N . GLU A 1 89 ? -4.039 10.562 20.469 1 96.88 89 GLU A N 1
ATOM 689 C CA . GLU A 1 89 ? -4.043 9.859 21.75 1 96.88 89 GLU A CA 1
ATOM 690 C C . GLU A 1 89 ? -3.271 10.641 22.797 1 96.88 89 GLU A C 1
ATOM 692 O O . GLU A 1 89 ? -3.631 10.625 23.984 1 96.88 89 GLU A O 1
ATOM 697 N N . ALA A 1 90 ? -2.279 11.32 22.391 1 97.44 90 ALA A N 1
ATOM 698 C CA . ALA A 1 90 ? -1.446 12.117 23.281 1 97.44 90 ALA A CA 1
ATOM 699 C C . ALA A 1 90 ? -2.088 13.477 23.562 1 97.44 90 ALA A C 1
ATOM 701 O O . ALA A 1 90 ? -1.599 14.234 24.406 1 97.44 90 ALA A O 1
ATOM 702 N N . GLY A 1 91 ? -3.082 13.82 22.859 1 97.81 91 GLY A N 1
ATOM 703 C CA . GLY A 1 91 ? -3.814 15.055 23.109 1 97.81 91 GLY A CA 1
ATOM 704 C C . GLY A 1 91 ? -3.234 16.25 22.375 1 97.81 91 GLY A C 1
ATOM 705 O O . GLY A 1 91 ? -3.52 17.391 22.734 1 97.81 91 GLY A O 1
ATOM 706 N N . VAL A 1 92 ? -2.404 16 21.312 1 98.44 92 VAL A N 1
ATOM 707 C CA . VAL A 1 92 ? -1.726 17.141 20.672 1 98.44 92 VAL A CA 1
ATOM 708 C C . VAL A 1 92 ? -1.882 17.047 19.156 1 98.44 92 VAL A C 1
ATOM 710 O O . VAL A 1 92 ? -1.079 17.625 18.422 1 98.44 92 VAL A O 1
ATOM 713 N N . ALA A 1 93 ? -2.852 16.266 18.688 1 98.56 93 ALA A N 1
ATOM 714 C CA . ALA A 1 93 ? -3.051 16.141 17.234 1 98.56 93 ALA A CA 1
ATOM 715 C C . ALA A 1 93 ? -3.391 17.5 16.625 1 98.56 93 ALA A C 1
ATOM 717 O O . ALA A 1 93 ? -4.16 18.266 17.188 1 98.56 93 ALA A O 1
ATOM 718 N N . PRO A 1 94 ? -2.812 17.797 15.484 1 98.62 94 PRO A N 1
ATOM 719 C CA . PRO A 1 94 ? -3.178 19.031 14.797 1 98.62 94 PRO A CA 1
ATOM 720 C C . PRO A 1 94 ? -4.559 18.969 14.148 1 98.62 94 PRO A C 1
ATOM 722 O O . PRO A 1 94 ? -5.07 17.875 13.891 1 98.62 94 PRO A O 1
ATOM 725 N N . PRO A 1 95 ? -5.141 20.141 13.93 1 98.44 95 PRO A N 1
ATOM 726 C CA . PRO A 1 95 ? -6.398 20.172 13.18 1 98.44 95 PRO A CA 1
ATOM 727 C C . PRO A 1 95 ? -6.25 19.625 11.758 1 98.44 95 PRO A C 1
ATOM 729 O O . PRO A 1 95 ? -5.133 19.531 11.242 1 98.44 95 PRO A O 1
ATOM 732 N N . VAL A 1 96 ? -7.387 19.281 11.203 1 98.62 96 VAL A N 1
ATOM 733 C CA . VAL A 1 96 ? -7.375 18.672 9.875 1 98.62 96 VAL A CA 1
ATOM 734 C C . VAL A 1 96 ? -8.289 19.469 8.938 1 98.62 96 VAL A C 1
ATOM 736 O O . VAL A 1 96 ? -9.266 20.078 9.391 1 98.62 96 VAL A O 1
ATOM 739 N N . VAL A 1 97 ? -7.922 19.453 7.66 1 98.56 97 VAL A N 1
ATOM 740 C CA . VAL A 1 97 ? -8.773 19.984 6.605 1 98.56 97 VAL A CA 1
ATOM 741 C C . VAL A 1 97 ? -9.609 18.859 5.996 1 98.56 97 VAL A C 1
ATOM 743 O O . VAL A 1 97 ? -9.109 18.078 5.184 1 98.56 97 VAL A O 1
ATOM 746 N N . LEU A 1 98 ? -10.891 18.844 6.293 1 98.06 98 LEU A N 1
ATOM 747 C CA . LEU A 1 98 ? -11.734 17.703 5.914 1 98.06 98 LEU A CA 1
ATOM 748 C C . LEU A 1 98 ? -11.836 17.594 4.395 1 98.06 98 LEU A C 1
ATOM 750 O O . LEU A 1 98 ? -11.781 16.484 3.85 1 98.06 98 LEU A O 1
ATOM 754 N N . GLU A 1 99 ? -11.914 18.719 3.699 1 97.81 99 GLU A N 1
ATOM 755 C CA . GLU A 1 99 ? -12.055 18.719 2.246 1 97.81 99 GLU A CA 1
ATOM 756 C C . GLU A 1 99 ? -10.812 18.156 1.563 1 97.81 99 GLU A C 1
ATOM 758 O O . GLU A 1 99 ? -10.875 17.719 0.413 1 97.81 99 GLU A O 1
ATOM 763 N N . ALA A 1 100 ? -9.734 18.156 2.314 1 98.44 100 ALA A N 1
ATOM 764 C CA . ALA A 1 100 ? -8.461 17.75 1.731 1 98.44 100 ALA A CA 1
ATOM 765 C C . ALA A 1 100 ? -7.953 16.469 2.381 1 98.44 100 ALA A C 1
ATOM 767 O O . ALA A 1 100 ? -6.828 16.031 2.117 1 98.44 100 ALA A O 1
ATOM 768 N N . THR A 1 101 ? -8.711 15.852 3.271 1 98.56 101 THR A N 1
ATOM 769 C CA . THR A 1 101 ? -8.406 14.562 3.875 1 98.56 101 THR A CA 1
ATOM 770 C C . THR A 1 101 ? -9.125 13.438 3.139 1 98.56 101 THR A C 1
ATOM 772 O O . THR A 1 101 ? -10.328 13.508 2.906 1 98.56 101 THR A O 1
ATOM 775 N N . ASN A 1 102 ? -8.32 12.469 2.742 1 98.12 102 ASN A N 1
ATOM 776 C CA . ASN A 1 102 ? -8.867 11.391 1.929 1 98.12 102 ASN A CA 1
ATOM 777 C C . ASN A 1 102 ? -9.883 10.555 2.709 1 98.12 102 ASN A C 1
ATOM 779 O O . ASN A 1 102 ? -9.688 10.273 3.893 1 98.12 102 ASN A O 1
ATOM 783 N N . GLU A 1 103 ? -10.859 10.109 2.043 1 97.12 103 GLU A N 1
ATOM 784 C CA . GLU A 1 103 ? -11.898 9.305 2.686 1 97.12 103 GLU A CA 1
ATOM 785 C C . GLU A 1 103 ? -11.336 7.969 3.174 1 97.12 103 GLU A C 1
ATOM 787 O O . GLU A 1 103 ? -11.914 7.332 4.055 1 97.12 103 GLU A O 1
ATOM 792 N N . ALA A 1 104 ? -10.242 7.535 2.648 1 94.31 104 ALA A N 1
ATOM 793 C CA . ALA A 1 104 ? -9.648 6.254 3.02 1 94.31 104 ALA A CA 1
ATOM 794 C C . ALA A 1 104 ? -9.32 6.211 4.512 1 94.31 104 ALA A C 1
ATOM 796 O O . ALA A 1 104 ? -9.281 5.137 5.113 1 94.31 104 ALA A O 1
ATOM 797 N N . VAL A 1 105 ? -9.195 7.344 5.148 1 96.69 105 VAL A N 1
ATOM 798 C CA . VAL A 1 105 ? -8.828 7.383 6.562 1 96.69 105 VAL A CA 1
ATOM 799 C C . VAL A 1 105 ? -9.977 6.848 7.41 1 96.69 105 VAL A C 1
ATOM 801 O O . VAL A 1 105 ? -9.781 6.484 8.57 1 96.69 105 VAL A O 1
ATOM 804 N N . LEU A 1 106 ? -11.109 6.781 6.848 1 96.25 106 LEU A N 1
ATOM 805 C CA . LEU A 1 106 ? -12.305 6.43 7.594 1 96.25 106 LEU A CA 1
ATOM 806 C C . LEU A 1 106 ? -12.289 4.957 7.992 1 96.25 106 LEU A C 1
ATOM 808 O O . LEU A 1 106 ? -13.07 4.527 8.844 1 96.25 106 LEU A O 1
ATOM 812 N N . ASP A 1 107 ? -11.445 4.262 7.41 1 92.38 107 ASP A N 1
ATOM 813 C CA . ASP A 1 107 ? -11.297 2.873 7.836 1 92.38 107 ASP A CA 1
ATOM 814 C C . ASP A 1 107 ? -10.578 2.783 9.18 1 92.38 107 ASP A C 1
ATOM 816 O O . ASP A 1 107 ? -10.602 1.736 9.836 1 92.38 107 ASP A O 1
ATOM 820 N N . THR A 1 108 ? -10.016 3.85 9.617 1 93.56 108 THR A N 1
ATOM 821 C CA . THR A 1 108 ? -9.219 3.869 10.836 1 93.56 108 THR A CA 1
ATOM 822 C C . THR A 1 108 ? -9.797 4.852 11.844 1 93.56 108 THR A C 1
ATOM 824 O O . THR A 1 108 ? -9.828 4.574 13.047 1 93.56 108 THR A O 1
ATOM 827 N N . VAL A 1 109 ? -10.234 6.016 11.344 1 96.19 109 VAL A N 1
ATOM 828 C CA . VAL A 1 109 ? -10.742 7.086 12.203 1 96.19 109 VAL A CA 1
ATOM 829 C C . VAL A 1 109 ? -12.203 7.375 11.859 1 96.19 109 VAL A C 1
ATOM 831 O O . VAL A 1 109 ? -12.547 7.555 10.688 1 96.19 109 VAL A O 1
ATOM 834 N N . GLU A 1 110 ? -12.969 7.492 12.883 1 95.75 110 GLU A N 1
ATOM 835 C CA . GLU A 1 110 ? -14.375 7.82 12.656 1 95.75 110 GLU A CA 1
ATOM 836 C C . GLU A 1 110 ? -14.531 9.242 12.125 1 95.75 110 GLU A C 1
ATOM 838 O O . GLU A 1 110 ? -13.805 10.148 12.547 1 95.75 110 GLU A O 1
ATOM 843 N N . ALA A 1 111 ? -15.547 9.422 11.359 1 95.38 111 ALA A N 1
ATOM 844 C CA . ALA A 1 111 ? -15.82 10.734 10.781 1 95.38 111 ALA A CA 1
ATOM 845 C C . ALA A 1 111 ? -16.078 11.773 11.875 1 95.38 111 ALA A C 1
ATOM 847 O O . ALA A 1 111 ? -15.625 12.914 11.773 1 95.38 111 ALA A O 1
ATOM 848 N N . GLU A 1 112 ? -16.812 11.344 12.859 1 95.25 112 GLU A N 1
ATOM 849 C CA . GLU A 1 112 ? -17.141 12.258 13.953 1 95.25 112 GLU A CA 1
ATOM 850 C C . GLU A 1 112 ? -15.883 12.758 14.648 1 95.25 112 GLU A C 1
ATOM 852 O O . GLU A 1 112 ? -15.805 13.922 15.047 1 95.25 112 GLU A O 1
ATOM 857 N N . THR A 1 113 ? -14.969 11.93 14.844 1 96.5 113 THR A N 1
ATOM 858 C CA . THR A 1 113 ? -13.695 12.305 15.445 1 96.5 113 THR A CA 1
ATOM 859 C C . THR A 1 113 ? -12.969 13.328 14.578 1 96.5 113 THR A C 1
ATOM 861 O O . THR A 1 113 ? -12.461 14.328 15.086 1 96.5 113 THR A O 1
ATOM 864 N N . LEU A 1 114 ? -12.922 13.062 13.312 1 97.06 114 LEU A N 1
ATOM 865 C CA . LEU A 1 114 ? -12.266 14 12.406 1 97.06 114 LEU A CA 1
ATOM 866 C C . LEU A 1 114 ? -12.938 15.367 12.453 1 97.06 114 LEU A C 1
ATOM 868 O O . LEU A 1 114 ? -12.266 16.391 12.383 1 97.06 114 LEU A O 1
ATOM 872 N N . LYS A 1 115 ? -14.227 15.391 12.562 1 95.69 115 LYS A N 1
ATOM 873 C CA . LYS A 1 115 ? -14.969 16.641 12.617 1 95.69 115 LYS A CA 1
ATOM 874 C C . LYS A 1 115 ? -14.578 17.469 13.836 1 95.69 115 LYS A C 1
ATOM 876 O O . LYS A 1 115 ? -14.562 18.688 13.789 1 95.69 115 LYS A O 1
ATOM 881 N N . GLU A 1 116 ? -14.312 16.781 14.898 1 95.75 116 GLU A N 1
ATOM 882 C CA . GLU A 1 116 ? -13.875 17.469 16.109 1 95.75 116 GLU A CA 1
ATOM 883 C C . GLU A 1 116 ? -12.555 18.203 15.883 1 95.75 116 GLU A C 1
ATOM 885 O O . GLU A 1 116 ? -12.25 19.172 16.578 1 95.75 116 GLU A O 1
ATOM 890 N N . TYR A 1 117 ? -11.805 17.797 14.922 1 97.12 117 TYR A N 1
ATOM 891 C CA . TYR A 1 117 ? -10.492 18.375 14.664 1 97.12 117 TYR A CA 1
ATOM 892 C C . TYR A 1 117 ? -10.516 19.234 13.406 1 97.12 117 TYR A C 1
ATOM 894 O O . TYR A 1 117 ? -9.469 19.672 12.922 1 97.12 117 TYR A O 1
ATOM 902 N N . ASP A 1 118 ? -11.695 19.375 12.898 1 97.31 118 ASP A N 1
ATOM 903 C CA . ASP A 1 118 ? -11.828 20.172 11.68 1 97.31 118 ASP A CA 1
ATOM 904 C C . ASP A 1 118 ? -11.281 21.578 11.883 1 97.31 118 ASP A C 1
ATOM 906 O O . ASP A 1 118 ? -11.641 22.25 12.852 1 97.31 118 ASP A O 1
ATOM 910 N N . VAL A 1 119 ? -10.508 22.031 10.984 1 96 119 VAL A N 1
ATOM 911 C CA . VAL A 1 119 ? -9.914 23.359 11.094 1 96 119 VAL A CA 1
ATOM 912 C C . VAL A 1 119 ? -10.992 24.422 10.961 1 96 119 VAL A C 1
ATOM 914 O O . VAL A 1 119 ? -10.891 25.5 11.547 1 96 119 VAL A O 1
ATOM 917 N N . GLU A 1 120 ? -12.039 24.25 10.094 1 87.69 120 GLU A N 1
ATOM 918 C CA . GLU A 1 120 ? -13.117 25.203 9.906 1 87.69 120 GLU A CA 1
ATOM 919 C C . GLU A 1 120 ? -14.133 25.125 11.039 1 87.69 120 GLU A C 1
ATOM 921 O O . GLU A 1 120 ? -14.922 26.047 11.242 1 87.69 120 GLU A O 1
ATOM 926 N N . LYS A 1 121 ? -13.867 24.656 12.258 1 75 121 LYS A N 1
ATOM 927 C CA . LYS A 1 121 ? -14.781 24.469 13.383 1 75 121 LYS A CA 1
ATOM 928 C C . LYS A 1 121 ? -16.234 24.688 12.953 1 75 121 LYS A C 1
ATOM 930 O O . LYS A 1 121 ? -16.719 25.828 12.953 1 75 121 LYS A O 1
ATOM 935 N N . ARG A 1 122 ? -16.75 23.922 12.102 1 58.56 122 ARG A N 1
ATOM 936 C CA . ARG A 1 122 ? -18.125 24.031 11.617 1 58.56 122 ARG A CA 1
ATOM 937 C C . ARG A 1 122 ? -19.125 23.75 12.734 1 58.56 122 ARG A C 1
ATOM 939 O O . ARG A 1 122 ? -18.875 22.922 13.602 1 58.56 122 ARG A O 1
ATOM 946 N N . ASP A 1 123 ? -19.484 24.766 13.516 1 48.12 123 ASP A N 1
ATOM 947 C CA . ASP A 1 123 ? -20.531 24.781 14.531 1 48.12 123 ASP A CA 1
ATOM 948 C C . ASP A 1 123 ? -21.578 23.703 14.266 1 48.12 123 ASP A C 1
ATOM 950 O O . ASP A 1 123 ? -22.156 23.656 13.188 1 48.12 123 ASP A O 1
ATOM 954 N N . VAL A 1 124 ? -21.219 22.578 14.75 1 38.62 124 VAL A N 1
ATOM 955 C CA . VAL A 1 124 ? -22.516 21.891 14.812 1 38.62 124 VAL A CA 1
ATOM 956 C C . VAL A 1 124 ? -23.344 22.469 15.953 1 38.62 124 VAL A C 1
ATOM 958 O O . VAL A 1 124 ? -22.812 22.891 16.969 1 38.62 124 VAL A O 1
ATOM 961 N N . MET B 1 1 ? -10.75 6.859 -11 1 53.16 1 MET B N 1
ATOM 962 C CA . MET B 1 1 ? -11.812 7.594 -10.328 1 53.16 1 MET B CA 1
ATOM 963 C C . MET B 1 1 ? -11.234 8.68 -9.422 1 53.16 1 MET B C 1
ATOM 965 O O . MET B 1 1 ? -10.094 8.562 -8.961 1 53.16 1 MET B O 1
ATOM 969 N N . GLN B 1 2 ? -11.758 9.898 -9.445 1 80.62 2 GLN B N 1
ATOM 970 C CA . GLN B 1 2 ? -11.328 11.008 -8.594 1 80.62 2 GLN B CA 1
ATOM 971 C C . GLN B 1 2 ? -11.516 10.672 -7.117 1 80.62 2 GLN B C 1
ATOM 973 O O . GLN B 1 2 ? -12.555 10.133 -6.723 1 80.62 2 GLN B O 1
ATOM 978 N N . GLN B 1 3 ? -10.57 10.734 -6.438 1 92.75 3 GLN B N 1
ATOM 979 C CA . GLN B 1 3 ? -10.641 10.398 -5.02 1 92.75 3 GLN B CA 1
ATOM 980 C C . GLN B 1 3 ? -11.539 11.375 -4.266 1 92.75 3 GLN B C 1
ATOM 982 O O . GLN B 1 3 ? -11.758 12.5 -4.715 1 92.75 3 GLN B O 1
ATOM 987 N N . GLN B 1 4 ? -12.102 10.883 -3.236 1 96.56 4 GLN B N 1
ATOM 988 C CA . GLN B 1 4 ? -13.016 11.688 -2.434 1 96.56 4 GLN B CA 1
ATOM 989 C C . GLN B 1 4 ? -12.414 12 -1.065 1 96.56 4 GLN B C 1
ATOM 991 O O . GLN B 1 4 ? -11.531 11.281 -0.593 1 96.56 4 GLN B O 1
ATOM 996 N N . ASN B 1 5 ? -12.922 13.117 -0.568 1 97.56 5 ASN B N 1
ATOM 997 C CA . ASN B 1 5 ? -12.547 13.469 0.797 1 97.56 5 ASN B CA 1
ATOM 998 C C . ASN B 1 5 ? -13.531 12.898 1.813 1 97.56 5 ASN B C 1
ATOM 1000 O O . ASN B 1 5 ? -14.469 12.188 1.446 1 97.56 5 ASN B O 1
ATOM 1004 N N . VAL B 1 6 ? -13.336 13.195 3.041 1 96.88 6 VAL B N 1
ATOM 1005 C CA . VAL B 1 6 ? -14.094 12.586 4.129 1 96.88 6 VAL B CA 1
ATOM 1006 C C . VAL B 1 6 ? -15.539 13.062 4.086 1 96.88 6 VAL B C 1
ATOM 1008 O O . VAL B 1 6 ? -16.422 12.453 4.695 1 96.88 6 VAL 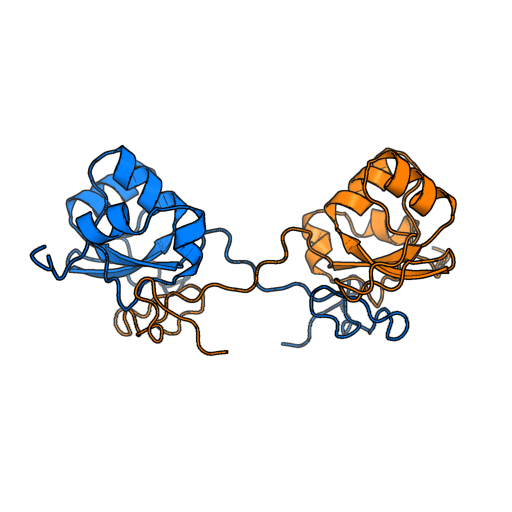B O 1
ATOM 1011 N N . LEU B 1 7 ? -15.766 14.109 3.371 1 95.81 7 LEU B N 1
ATOM 1012 C CA . LEU B 1 7 ? -17.125 14.656 3.268 1 95.81 7 LEU B CA 1
ATOM 1013 C C . LEU B 1 7 ? -17.859 14.055 2.076 1 95.81 7 LEU B C 1
ATOM 1015 O O . LEU B 1 7 ? -19.031 14.352 1.854 1 95.81 7 LEU B O 1
ATOM 1019 N N . GLY B 1 8 ? -17.188 13.289 1.303 1 95.88 8 GLY B N 1
ATOM 1020 C CA . GLY B 1 8 ? -17.828 12.625 0.18 1 95.88 8 GLY B CA 1
ATOM 1021 C C . GLY B 1 8 ? -17.75 13.422 -1.107 1 95.88 8 GLY B C 1
ATOM 1022 O O . GLY B 1 8 ? -18.391 13.07 -2.104 1 95.88 8 GLY B O 1
ATOM 1023 N N . THR B 1 9 ? -17.094 14.531 -1.072 1 96.81 9 THR B N 1
ATOM 1024 C CA . THR B 1 9 ? -16.859 15.328 -2.27 1 96.81 9 THR B CA 1
ATOM 1025 C C . THR B 1 9 ? -15.461 15.094 -2.824 1 96.81 9 THR B C 1
ATOM 1027 O O . THR B 1 9 ? -14.703 14.297 -2.277 1 96.81 9 THR B O 1
ATOM 1030 N N . ALA B 1 10 ? -15.156 15.703 -3.926 1 97.38 10 ALA B N 1
ATOM 1031 C CA . ALA B 1 10 ? -13.852 15.523 -4.562 1 97.38 10 ALA B CA 1
ATOM 1032 C C . ALA B 1 10 ? -12.719 15.906 -3.615 1 97.38 10 ALA B C 1
ATOM 1034 O O . ALA B 1 10 ? -12.812 16.906 -2.893 1 97.38 10 ALA B O 1
ATOM 1035 N N . LEU B 1 11 ? -11.703 15.102 -3.598 1 97.94 11 LEU B N 1
ATOM 1036 C CA . LEU B 1 11 ? -10.531 15.406 -2.785 1 97.94 11 LEU B CA 1
ATOM 1037 C C . LEU B 1 11 ? -9.867 16.703 -3.244 1 97.94 11 LEU B C 1
ATOM 1039 O O . LEU B 1 11 ? -9.398 16.797 -4.383 1 97.94 11 LEU B O 1
ATOM 1043 N N . GLU B 1 12 ? -9.836 17.656 -2.355 1 97.75 12 GLU B N 1
ATOM 1044 C CA . GLU B 1 12 ? -9.195 18.938 -2.664 1 97.75 12 GLU B CA 1
ATOM 1045 C C . GLU B 1 12 ? -7.703 18.906 -2.359 1 97.75 12 GLU B C 1
ATOM 1047 O O . GLU B 1 12 ? -7.246 18.078 -1.568 1 97.75 12 GLU B O 1
ATOM 1052 N N . PRO B 1 13 ? -6.945 19.828 -3.029 1 98.06 13 PRO B N 1
ATOM 1053 C CA . PRO B 1 13 ? -5.527 19.906 -2.682 1 98.06 13 PRO B CA 1
ATOM 1054 C C . PRO B 1 13 ? -5.297 20.344 -1.236 1 98.06 13 PRO B C 1
ATOM 1056 O O . PRO B 1 13 ? -6.039 21.188 -0.715 1 98.06 13 PRO B O 1
ATOM 1059 N N . CYS B 1 14 ? -4.277 19.797 -0.652 1 98.5 14 CYS B N 1
ATOM 1060 C CA . CYS B 1 14 ? -3.902 20.156 0.71 1 98.5 14 CYS B CA 1
ATOM 1061 C C . CYS B 1 14 ? -2.934 21.328 0.714 1 98.5 14 CYS B C 1
ATOM 1063 O O . CYS B 1 14 ? -3.133 22.297 1.449 1 98.5 14 CYS B O 1
ATOM 1065 N N . SER B 1 15 ? -1.879 21.20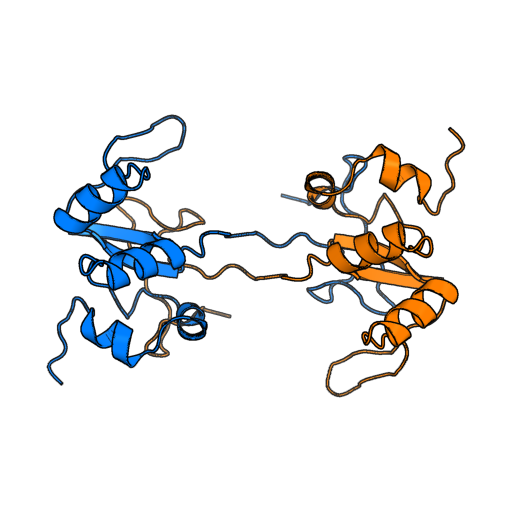3 -0.043 1 97.94 15 SER B N 1
ATOM 1066 C CA . SER B 1 15 ? -0.895 22.281 -0.071 1 97.94 15 SER B CA 1
ATOM 1067 C C . SER B 1 15 ? 0.035 22.141 -1.273 1 97.94 15 SER B C 1
ATOM 1069 O O . SER B 1 15 ? 0.466 21.047 -1.612 1 97.94 15 SER B O 1
ATOM 1071 N N . ALA B 1 16 ? 0.374 23.312 -1.887 1 96 16 ALA B N 1
ATOM 1072 C CA . ALA B 1 16 ? 1.359 23.359 -2.965 1 96 16 ALA B CA 1
ATOM 1073 C C . ALA B 1 16 ? 2.641 24.047 -2.506 1 96 16 ALA B C 1
ATOM 1075 O O . ALA B 1 16 ? 3.68 23.938 -3.16 1 96 16 ALA B O 1
ATOM 1076 N N . ASP B 1 17 ? 2.467 24.703 -1.417 1 94.38 17 ASP B N 1
ATOM 1077 C CA . ASP B 1 17 ? 3.607 25.375 -0.796 1 94.38 17 ASP B CA 1
ATOM 1078 C C . ASP B 1 17 ? 3.465 25.406 0.724 1 94.38 17 ASP B C 1
ATOM 1080 O O . ASP B 1 17 ? 2.771 26.266 1.27 1 94.38 17 ASP B O 1
ATOM 1084 N N . PRO B 1 18 ? 4.191 24.656 1.387 1 95.19 18 PRO B N 1
ATOM 1085 C CA . PRO B 1 18 ? 5.094 23.609 0.882 1 95.19 18 PRO B CA 1
ATOM 1086 C C . PRO B 1 18 ? 4.359 22.531 0.094 1 95.19 18 PRO B C 1
ATOM 1088 O O . PRO B 1 18 ? 3.193 22.234 0.375 1 95.19 18 PRO B O 1
ATOM 1091 N N . GLU B 1 19 ? 5.043 21.953 -0.94 1 94.19 19 GLU B N 1
ATOM 1092 C CA . GLU B 1 19 ? 4.477 20.812 -1.674 1 94.19 19 GLU B CA 1
ATOM 1093 C C . GLU B 1 19 ? 4.395 19.578 -0.793 1 94.19 19 GLU B C 1
ATOM 1095 O O . GLU B 1 19 ? 5.402 19.125 -0.235 1 94.19 19 GLU B O 1
ATOM 1100 N N . THR B 1 20 ? 3.195 19.094 -0.642 1 95.56 20 THR B N 1
ATOM 1101 C CA . THR B 1 20 ? 2.961 17.969 0.27 1 95.56 20 THR B CA 1
ATOM 1102 C C . THR B 1 20 ? 2.443 16.75 -0.488 1 95.56 20 THR B C 1
ATOM 1104 O O . THR B 1 20 ? 2.441 16.734 -1.721 1 95.56 20 THR B O 1
ATOM 1107 N N . GLY B 1 21 ? 2.215 15.648 0.351 1 94.19 21 GLY B N 1
ATOM 1108 C CA . GLY B 1 21 ? 1.675 14.422 -0.221 1 94.19 21 GLY B CA 1
ATOM 1109 C C . GLY B 1 21 ? 2.725 13.344 -0.428 1 94.19 21 GLY B C 1
ATOM 1110 O O . GLY B 1 21 ? 3.883 13.648 -0.723 1 94.19 21 GLY B O 1
ATOM 1111 N N . PHE B 1 22 ? 2.256 12.195 -0.483 1 91 22 PHE B N 1
ATOM 1112 C CA . PHE B 1 22 ? 3.156 11.078 -0.743 1 91 22 PHE B CA 1
ATOM 1113 C C . PHE B 1 22 ? 3.74 11.172 -2.148 1 91 22 PHE B C 1
ATOM 1115 O O . PHE B 1 22 ? 4.926 10.898 -2.352 1 91 22 PHE B O 1
ATOM 1122 N N . LEU B 1 23 ? 2.934 11.602 -3.029 1 87.75 23 LEU B N 1
ATOM 1123 C CA . LEU B 1 23 ? 3.348 11.711 -4.422 1 87.75 23 LEU B CA 1
ATOM 1124 C C . LEU B 1 23 ? 3.914 13.094 -4.715 1 87.75 23 LEU B C 1
ATOM 1126 O O . LEU B 1 23 ? 4.289 13.391 -5.852 1 87.75 23 LEU B O 1
ATOM 1130 N N . ARG B 1 24 ? 3.996 13.906 -3.758 1 89.62 24 ARG B N 1
ATOM 1131 C CA . ARG B 1 24 ? 4.453 15.289 -3.885 1 89.62 24 ARG B CA 1
ATOM 1132 C C . ARG B 1 24 ? 3.713 16.016 -5.004 1 89.62 24 ARG B C 1
ATOM 1134 O O . ARG B 1 24 ? 4.336 16.625 -5.875 1 89.62 24 ARG B O 1
ATOM 1141 N N . ASP B 1 25 ? 2.389 15.883 -4.93 1 91.81 25 ASP B N 1
ATOM 1142 C CA . ASP B 1 25 ? 1.518 16.531 -5.906 1 91.81 25 ASP B CA 1
ATOM 1143 C C . ASP B 1 25 ? 0.513 17.453 -5.223 1 91.81 25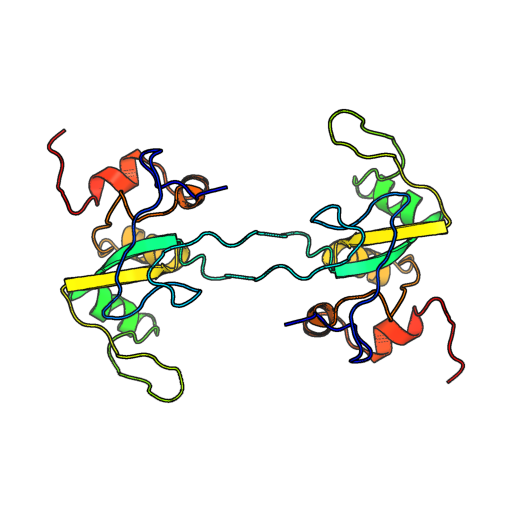 ASP B C 1
ATOM 1145 O O . ASP B 1 25 ? -0.475 17.859 -5.832 1 91.81 25 ASP B O 1
ATOM 1149 N N . GLY B 1 26 ? 0.749 17.625 -3.904 1 96.25 26 GLY B N 1
ATOM 1150 C CA . GLY B 1 26 ? -0.078 18.562 -3.152 1 96.25 26 GLY B CA 1
ATOM 1151 C C . GLY B 1 26 ? -1.342 17.922 -2.604 1 96.25 26 GLY B C 1
ATOM 1152 O O . GLY B 1 26 ? -2.111 18.578 -1.894 1 96.25 26 GLY B O 1
ATOM 1153 N N . ASN B 1 27 ? -1.56 16.625 -2.949 1 97 27 ASN B N 1
ATOM 1154 C CA . ASN B 1 27 ? -2.783 15.938 -2.539 1 97 27 ASN B CA 1
ATOM 1155 C C . ASN B 1 27 ? -2.49 14.797 -1.568 1 97 27 ASN B C 1
ATOM 1157 O O . ASN B 1 27 ? -1.5 14.086 -1.726 1 97 27 ASN B O 1
ATOM 1161 N N . CYS B 1 28 ? -3.363 14.68 -0.587 1 97.69 28 CYS B N 1
ATOM 1162 C CA . CYS B 1 28 ? -3.281 13.539 0.312 1 97.69 28 CYS B CA 1
ATOM 1163 C C . CYS B 1 28 ? -3.951 12.312 -0.301 1 97.69 28 CYS B C 1
ATOM 1165 O O . CYS B 1 28 ? -4.934 11.805 0.238 1 97.69 28 CYS B O 1
ATOM 1167 N N . THR B 1 29 ? -3.328 11.805 -1.279 1 94.5 29 THR B N 1
ATOM 1168 C CA . THR B 1 29 ? -3.857 10.727 -2.102 1 94.5 29 THR B CA 1
ATOM 1169 C C . THR B 1 29 ? -3.699 9.383 -1.392 1 94.5 29 THR B C 1
ATOM 1171 O O . THR B 1 29 ? -2.658 9.109 -0.792 1 94.5 29 THR B O 1
ATOM 1174 N N . ALA B 1 30 ? -4.781 8.602 -1.374 1 91.31 30 ALA B N 1
ATOM 1175 C CA . ALA B 1 30 ? -4.656 7.199 -0.976 1 91.31 30 ALA B CA 1
ATOM 1176 C C . ALA B 1 30 ? -4.141 6.344 -2.131 1 91.31 30 ALA B C 1
ATOM 1178 O O . ALA B 1 30 ? -4.789 6.242 -3.176 1 91.31 30 ALA B O 1
ATOM 1179 N N . VAL B 1 31 ? -3.004 5.879 -1.881 1 86.06 31 VAL B N 1
ATOM 1180 C CA . VAL B 1 31 ? -2.459 5.043 -2.943 1 86.06 31 VAL B CA 1
ATOM 1181 C C . VAL B 1 31 ? -3.053 3.639 -2.848 1 86.06 31 VAL B C 1
ATOM 1183 O O . VAL B 1 31 ? -3.445 3.195 -1.767 1 86.06 31 VAL B O 1
ATOM 1186 N N . GLN B 1 32 ? -3.254 3.061 -4 1 76.31 32 GLN B N 1
ATOM 1187 C CA . GLN B 1 32 ? -3.803 1.709 -4.047 1 76.31 32 GLN B CA 1
ATOM 1188 C C . GLN B 1 32 ? -2.998 0.758 -3.166 1 76.31 32 GLN B C 1
ATOM 1190 O O . GLN B 1 32 ? -1.766 0.818 -3.141 1 76.31 32 GLN B O 1
ATOM 1195 N N . ARG B 1 33 ? -3.875 0.122 -2.371 1 76.25 33 ARG B N 1
ATOM 1196 C CA . ARG B 1 33 ? -3.234 -0.816 -1.455 1 76.25 33 ARG B CA 1
ATOM 1197 C C . ARG B 1 33 ? -3.41 -2.254 -1.932 1 76.25 33 ARG B C 1
ATOM 1199 O O . ARG B 1 33 ? -4.5 -2.645 -2.354 1 76.25 33 ARG B O 1
ATOM 1206 N N . ASP B 1 34 ? -2.258 -2.992 -2.082 1 85.62 34 ASP B N 1
ATOM 1207 C CA . ASP B 1 34 ? -2.242 -4.438 -2.273 1 85.62 34 ASP B CA 1
ATOM 1208 C C . ASP B 1 34 ? -1.662 -5.148 -1.052 1 85.62 34 ASP B C 1
ATOM 1210 O O . ASP B 1 34 ? -0.497 -5.551 -1.057 1 85.62 34 ASP B O 1
ATOM 1214 N N . PRO B 1 35 ? -2.551 -5.289 -0.077 1 80.88 35 PRO B N 1
ATOM 1215 C CA . PRO B 1 35 ? -2.039 -5.879 1.161 1 80.88 35 PRO B CA 1
ATOM 1216 C C . PRO B 1 35 ? -1.416 -7.258 0.945 1 80.88 35 PRO B C 1
ATOM 1218 O O . PRO B 1 35 ? -0.499 -7.645 1.674 1 80.88 35 PRO B O 1
ATOM 1221 N N . GLY B 1 36 ? -1.857 -7.953 -0.002 1 89.75 36 GLY B N 1
ATOM 1222 C CA . GLY B 1 36 ? -1.338 -9.289 -0.265 1 89.75 36 GLY B CA 1
ATOM 1223 C C . GLY B 1 36 ? -0.055 -9.273 -1.076 1 89.75 36 GLY B C 1
ATOM 1224 O O . GLY B 1 36 ? 0.583 -10.32 -1.249 1 89.75 36 GLY B O 1
ATOM 1225 N N . ARG B 1 37 ? 0.286 -8.078 -1.569 1 92.94 37 ARG B N 1
ATOM 1226 C CA . ARG B 1 37 ? 1.465 -7.984 -2.426 1 92.94 37 ARG B CA 1
ATOM 1227 C C . ARG B 1 37 ? 1.433 -9.055 -3.516 1 92.94 37 ARG B C 1
ATOM 1229 O O . ARG B 1 37 ? 2.312 -9.914 -3.572 1 92.94 37 ARG B O 1
ATOM 1236 N N . HIS B 1 38 ? 0.471 -9.008 -4.391 1 96.19 38 HIS B N 1
ATOM 1237 C CA . HIS B 1 38 ? 0.323 -9.969 -5.477 1 96.19 38 HIS B CA 1
ATOM 1238 C C . HIS B 1 38 ? 1.41 -9.789 -6.531 1 96.19 38 HIS B C 1
ATOM 1240 O O . HIS B 1 38 ? 1.113 -9.5 -7.691 1 96.19 38 HIS B O 1
ATOM 1246 N N . GLU B 1 39 ? 2.68 -10.062 -6.156 1 97.56 39 GLU B N 1
ATOM 1247 C CA . GLU B 1 39 ? 3.857 -9.688 -6.934 1 97.56 39 GLU B CA 1
ATOM 1248 C C . GLU B 1 39 ? 4.629 -10.914 -7.402 1 97.56 39 GLU B C 1
ATOM 1250 O O . GLU B 1 39 ? 5.645 -10.789 -8.094 1 97.56 39 GLU B O 1
ATOM 1255 N N . VAL B 1 40 ? 4.121 -12.094 -7.016 1 98.56 40 VAL B N 1
ATOM 1256 C CA . VAL B 1 40 ? 4.781 -13.344 -7.383 1 98.56 40 VAL B CA 1
ATOM 1257 C C . VAL B 1 40 ? 3.984 -14.039 -8.484 1 98.56 40 VAL B C 1
ATOM 1259 O O . VAL B 1 40 ? 2.818 -14.398 -8.281 1 98.56 40 VAL B O 1
ATOM 1262 N N . CYS B 1 41 ? 4.609 -14.266 -9.57 1 98.81 41 CYS B N 1
ATOM 1263 C CA . CYS B 1 41 ? 3.969 -15.102 -10.578 1 98.81 41 CYS B CA 1
ATOM 1264 C C . CYS B 1 41 ? 4.254 -16.578 -10.32 1 98.81 41 CYS B C 1
ATOM 1266 O O . CYS B 1 41 ? 5.355 -17.062 -10.602 1 98.81 41 CYS B O 1
ATOM 1268 N N . ALA B 1 42 ? 3.289 -17.266 -9.938 1 98.81 42 ALA B N 1
ATOM 1269 C CA . ALA B 1 42 ? 3.439 -18.672 -9.586 1 98.81 42 ALA B CA 1
ATOM 1270 C C . ALA B 1 42 ? 2.793 -19.578 -10.641 1 98.81 42 ALA B C 1
ATOM 1272 O O . ALA B 1 42 ? 1.816 -19.188 -11.281 1 98.81 42 ALA B O 1
ATOM 1273 N N . VAL B 1 43 ? 3.354 -20.703 -10.812 1 98.69 43 VAL B N 1
ATOM 1274 C CA . VAL B 1 43 ? 2.705 -21.797 -11.531 1 98.69 43 VAL B CA 1
ATOM 1275 C C . VAL B 1 43 ? 2.092 -22.781 -10.539 1 98.69 43 VAL B C 1
ATOM 1277 O O . VAL B 1 43 ? 2.809 -23.562 -9.906 1 98.69 43 VAL B O 1
ATOM 1280 N N . LEU B 1 44 ? 0.805 -22.812 -10.5 1 98.62 44 LEU B N 1
ATOM 1281 C CA . LEU B 1 44 ? 0.128 -23.484 -9.398 1 98.62 44 LEU B CA 1
ATOM 1282 C C . LEU B 1 44 ? 0.289 -25 -9.523 1 98.62 44 LEU B C 1
ATOM 1284 O O . LEU B 1 44 ? 0.244 -25.547 -10.625 1 98.62 44 LEU B O 1
ATOM 1288 N N . THR B 1 45 ? 0.479 -25.609 -8.406 1 98.56 45 THR B N 1
ATOM 1289 C CA . THR B 1 45 ? 0.559 -27.062 -8.32 1 98.56 45 THR B CA 1
ATOM 1290 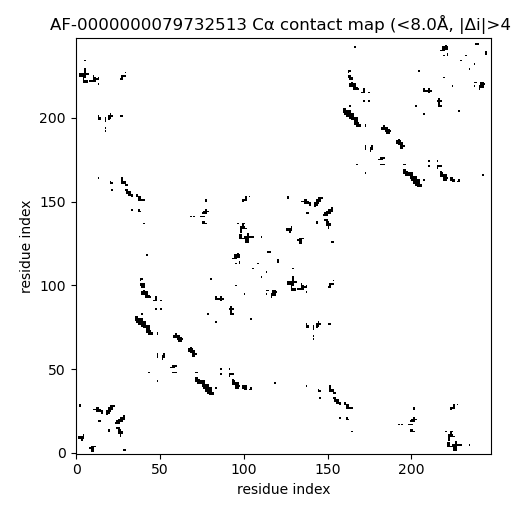C C . THR B 1 45 ? -0.612 -27.625 -7.512 1 98.56 45 THR B C 1
ATOM 1292 O O . THR B 1 45 ? -1.268 -26.891 -6.77 1 98.56 45 THR B O 1
ATOM 1295 N N . GLU B 1 46 ? -0.814 -28.938 -7.734 1 98.31 46 GLU B N 1
ATOM 1296 C CA . GLU B 1 46 ? -1.847 -29.609 -6.949 1 98.31 46 GLU B CA 1
ATOM 1297 C C . GLU B 1 46 ? -1.549 -29.516 -5.453 1 98.31 46 GLU B C 1
ATOM 1299 O O . GLU B 1 46 ? -2.443 -29.234 -4.652 1 98.31 46 GLU B O 1
ATOM 1304 N N . GLU B 1 47 ? -0.342 -29.766 -5.109 1 98.38 47 GLU B N 1
ATOM 1305 C CA . GLU B 1 47 ? 0.083 -29.75 -3.713 1 98.38 47 GLU B CA 1
ATOM 1306 C C . GLU B 1 47 ? -0.168 -28.391 -3.07 1 98.38 47 GLU B C 1
ATOM 1308 O O . GLU B 1 47 ? -0.679 -28.312 -1.952 1 98.38 47 GLU B O 1
ATOM 1313 N N . PHE B 1 48 ? 0.182 -27.375 -3.783 1 98.69 48 PHE B N 1
ATOM 1314 C CA . PHE B 1 48 ? -0.02 -26.047 -3.242 1 98.69 48 PHE B CA 1
ATOM 1315 C C . PHE B 1 48 ? -1.506 -25.734 -3.082 1 98.69 48 PHE B C 1
ATOM 1317 O O . PHE B 1 48 ? -1.924 -25.172 -2.072 1 98.69 48 PHE B O 1
ATOM 1324 N N . LEU B 1 49 ? -2.291 -26.062 -4.055 1 98.62 49 LEU B N 1
ATOM 1325 C CA . LEU B 1 49 ? -3.719 -25.766 -4.008 1 98.62 49 LEU B CA 1
ATOM 1326 C C . LEU B 1 49 ? -4.387 -26.484 -2.844 1 98.62 49 LEU B C 1
ATOM 1328 O O . LEU B 1 49 ? -5.246 -25.922 -2.162 1 98.62 49 LEU B O 1
ATOM 1332 N N . GLU B 1 50 ? -4.008 -27.719 -2.645 1 98.06 50 GLU B N 1
ATOM 1333 C CA . GLU B 1 50 ? -4.52 -28.469 -1.501 1 98.06 50 GLU B CA 1
ATOM 1334 C C . GLU B 1 50 ? -4.105 -27.812 -0.185 1 98.06 50 GLU B C 1
ATOM 1336 O O . GLU B 1 50 ? -4.926 -27.641 0.718 1 98.06 50 GLU B O 1
ATOM 1341 N N . TYR B 1 51 ? -2.869 -27.5 -0.13 1 98.56 51 TYR B N 1
ATOM 1342 C CA . TYR B 1 51 ? -2.35 -26.828 1.055 1 98.56 51 TYR B CA 1
ATOM 1343 C C . TYR B 1 51 ? -3.096 -25.516 1.312 1 98.56 51 TYR B C 1
ATOM 1345 O O . TYR B 1 51 ? -3.51 -25.25 2.439 1 98.56 51 TYR B O 1
ATOM 1353 N N . SER B 1 52 ? -3.244 -24.656 0.268 1 98.19 52 SER B N 1
ATOM 1354 C CA . SER B 1 52 ? -3.924 -23.375 0.375 1 98.19 52 SER B CA 1
ATOM 1355 C C . SER B 1 52 ? -5.344 -23.547 0.903 1 98.19 52 SER B C 1
ATOM 1357 O O . SER B 1 52 ? -5.777 -22.797 1.784 1 98.19 52 SER B O 1
ATOM 1359 N N . THR B 1 53 ? -6.008 -24.562 0.41 1 97.31 53 THR B N 1
ATOM 1360 C CA . THR B 1 53 ? -7.363 -24.844 0.871 1 97.31 53 THR B CA 1
ATOM 1361 C C . THR B 1 53 ? -7.363 -25.219 2.352 1 97.31 53 THR B C 1
ATOM 1363 O O . THR B 1 53 ? -8.203 -24.734 3.117 1 97.31 53 THR B O 1
ATOM 1366 N N . ALA B 1 54 ? -6.445 -26.016 2.721 1 97.31 54 ALA B N 1
ATOM 1367 C CA . ALA B 1 54 ? -6.332 -26.469 4.105 1 97.31 54 ALA B CA 1
ATOM 1368 C C . ALA B 1 54 ? -6.035 -25.297 5.043 1 97.31 54 ALA B C 1
ATOM 1370 O O . ALA B 1 54 ? -6.426 -25.312 6.211 1 97.31 54 ALA B O 1
ATOM 1371 N N . GLN B 1 55 ? -5.387 -24.281 4.523 1 96.75 55 GLN B N 1
ATOM 1372 C CA . GLN B 1 55 ? -5.055 -23.094 5.312 1 96.75 55 GLN B CA 1
ATOM 1373 C C . GLN B 1 55 ? -6.211 -22.094 5.32 1 96.75 55 GLN B C 1
ATOM 1375 O O . GLN B 1 55 ? -6.102 -21.016 5.906 1 96.75 55 GLN B O 1
ATOM 1380 N N . GLY B 1 56 ? -7.309 -22.438 4.633 1 95.38 56 GLY B N 1
ATOM 1381 C CA . GLY B 1 56 ? -8.484 -21.594 4.648 1 95.38 56 GLY B CA 1
ATOM 1382 C C . GLY B 1 56 ? -8.562 -20.641 3.467 1 95.38 56 GLY B C 1
ATOM 1383 O O . GLY B 1 56 ? -9.383 -19.719 3.453 1 95.38 56 GLY B O 1
ATOM 1384 N N . ASN B 1 57 ? -7.641 -20.797 2.578 1 95.69 57 ASN B N 1
ATOM 1385 C CA . ASN B 1 57 ? -7.648 -20.016 1.343 1 95.69 57 ASN B CA 1
ATOM 1386 C C . ASN B 1 57 ? -7.992 -20.891 0.136 1 95.69 57 ASN B C 1
ATOM 1388 O O . ASN B 1 57 ? -7.102 -21.406 -0.539 1 95.69 57 ASN B O 1
ATOM 1392 N N . ASP B 1 58 ? -9.258 -20.953 -0.185 1 96.5 58 ASP B N 1
ATOM 1393 C CA . ASP B 1 58 ? -9.75 -21.75 -1.304 1 96.5 58 ASP B CA 1
ATOM 1394 C C . ASP B 1 58 ? -9.508 -21.047 -2.633 1 96.5 58 ASP B C 1
ATOM 1396 O O . ASP B 1 58 ? -10.219 -20.094 -2.967 1 96.5 58 ASP B O 1
ATOM 1400 N N . LEU B 1 59 ? -8.656 -21.609 -3.4 1 97.31 59 LEU B N 1
ATOM 1401 C CA . LEU B 1 59 ? -8.336 -21.031 -4.703 1 97.31 59 LEU B CA 1
ATOM 1402 C C . LEU B 1 59 ? -8.898 -21.906 -5.828 1 97.31 59 LEU B C 1
ATOM 1404 O O . LEU B 1 59 ? -8.625 -21.656 -7.004 1 97.31 59 LEU B O 1
ATOM 1408 N N . VAL B 1 60 ? -9.594 -22.891 -5.527 1 97.44 60 VAL B N 1
ATOM 1409 C CA . VAL B 1 60 ? -10.016 -23.859 -6.535 1 97.44 60 VAL B CA 1
ATOM 1410 C C . VAL B 1 60 ? -11.477 -23.625 -6.898 1 97.44 60 VAL B C 1
ATOM 1412 O O . VAL B 1 60 ? -11.852 -23.703 -8.07 1 97.44 60 VAL B O 1
ATOM 1415 N N . THR B 1 61 ? -12.305 -23.234 -5.945 1 97.06 61 THR B N 1
ATOM 1416 C CA . THR B 1 61 ? -13.734 -23.078 -6.18 1 97.06 61 THR B CA 1
ATOM 1417 C C . THR B 1 61 ? -14.023 -21.734 -6.863 1 97.06 61 THR B C 1
ATOM 1419 O O . THR B 1 61 ? -13.68 -20.672 -6.34 1 97.06 61 THR B O 1
ATOM 1422 N N . PRO B 1 62 ? -14.711 -21.797 -8.047 1 95.94 62 PRO B N 1
ATOM 1423 C CA . PRO B 1 62 ? -15.07 -20.547 -8.711 1 95.94 62 PRO B CA 1
ATOM 1424 C C . PRO B 1 62 ? -16.016 -19.672 -7.879 1 95.94 62 PRO B C 1
ATOM 1426 O O . PRO B 1 62 ? -16.891 -20.203 -7.195 1 95.94 62 PRO B O 1
ATOM 1429 N N . ARG B 1 63 ? -15.789 -18.438 -7.914 1 93.62 63 ARG B N 1
ATOM 1430 C CA . ARG B 1 63 ? -16.656 -17.438 -7.301 1 93.62 63 ARG B CA 1
ATOM 1431 C C . ARG B 1 63 ? -17.047 -16.359 -8.305 1 93.62 63 ARG B C 1
ATOM 1433 O O . ARG B 1 63 ? -16.422 -15.289 -8.344 1 93.62 63 ARG B O 1
ATOM 1440 N N . PRO B 1 64 ? -18.094 -16.469 -9.047 1 91.31 64 PRO B N 1
ATOM 1441 C CA . PRO B 1 64 ? -18.5 -15.523 -10.086 1 91.31 64 PRO B CA 1
ATOM 1442 C C . PRO B 1 64 ? -18.781 -14.125 -9.539 1 91.31 64 PRO B C 1
ATOM 1444 O O . PRO B 1 64 ? -18.5 -13.133 -10.211 1 91.31 64 PRO B O 1
ATOM 1447 N N . ASP B 1 65 ? -19.25 -14.078 -8.32 1 91.12 65 ASP B N 1
ATOM 1448 C CA . ASP B 1 65 ? -19.578 -12.797 -7.703 1 91.12 65 ASP B CA 1
ATOM 1449 C C . ASP B 1 65 ? -18.312 -11.953 -7.488 1 91.12 65 ASP B C 1
ATOM 1451 O O . ASP B 1 65 ? -18.391 -10.727 -7.402 1 91.12 65 ASP B O 1
ATOM 1455 N N . LEU B 1 66 ? -17.141 -12.656 -7.473 1 84.62 66 LEU B N 1
ATOM 1456 C CA . LEU B 1 66 ? -15.867 -11.977 -7.242 1 84.62 66 LEU B CA 1
ATOM 1457 C C . LEU B 1 66 ? -14.992 -12.016 -8.492 1 84.62 66 LEU B C 1
ATOM 1459 O O . LEU B 1 66 ? -13.805 -11.695 -8.438 1 84.62 66 LEU B O 1
ATOM 1463 N N . ASN B 1 67 ? -15.531 -12.453 -9.578 1 87.31 67 ASN B N 1
ATOM 1464 C CA . ASN B 1 67 ? -14.789 -12.602 -10.82 1 87.31 67 ASN B CA 1
ATOM 1465 C C . ASN B 1 67 ? -13.57 -13.508 -10.641 1 87.31 67 ASN B C 1
ATOM 1467 O O . ASN B 1 67 ? -12.5 -13.227 -11.18 1 87.31 67 ASN B O 1
ATOM 1471 N N . PHE B 1 68 ? -13.797 -14.453 -9.852 1 92.12 68 PHE B N 1
ATOM 1472 C CA . PHE B 1 68 ? -12.75 -15.438 -9.609 1 92.12 68 PHE B CA 1
ATOM 1473 C C . PHE B 1 68 ? -13.07 -16.75 -10.289 1 92.12 68 PHE B C 1
ATOM 1475 O O . PHE B 1 68 ? -14.086 -17.391 -9.984 1 92.12 68 PHE B O 1
ATOM 1482 N N . PRO B 1 69 ? -12.242 -17.219 -11.188 1 93.44 69 PRO B N 1
ATOM 1483 C CA . PRO B 1 69 ? -12.555 -18.375 -12.031 1 93.44 69 PRO B CA 1
ATOM 1484 C C . PRO B 1 69 ? -12.32 -19.703 -11.32 1 93.44 69 PRO B C 1
ATOM 1486 O O . PRO B 1 69 ? -12.844 -20.734 -11.742 1 93.44 69 PRO B O 1
ATOM 1489 N N . GLY B 1 70 ? -11.703 -19.734 -10.203 1 96.75 70 GLY B N 1
ATOM 1490 C CA . GLY B 1 70 ? -11.141 -20.984 -9.719 1 96.75 70 GLY B CA 1
ATOM 1491 C C . GLY B 1 70 ? -9.922 -21.422 -10.5 1 96.75 70 GLY B C 1
ATOM 1492 O O . GLY B 1 70 ? -9.852 -21.25 -11.711 1 96.75 70 GLY B O 1
ATOM 1493 N N . LEU B 1 71 ? -9.023 -21.938 -9.773 1 97.94 71 LEU B N 1
ATOM 1494 C CA . LEU B 1 71 ? -7.738 -22.219 -10.414 1 97.94 71 LEU B CA 1
ATOM 1495 C C . LEU B 1 71 ? -7.445 -23.703 -10.43 1 97.94 71 LEU B C 1
ATOM 1497 O O . LEU B 1 71 ? -8.023 -24.469 -9.648 1 97.94 71 LEU B O 1
ATOM 1501 N N . GLU B 1 72 ? -6.617 -24.125 -11.367 1 97.88 72 GLU B N 1
ATOM 1502 C CA . GLU B 1 72 ? -6.184 -25.5 -11.539 1 97.88 72 GLU B CA 1
ATOM 1503 C C . GLU B 1 72 ? -4.66 -25.594 -11.594 1 97.88 72 GLU B C 1
ATOM 1505 O O . GLU B 1 72 ? -3.98 -24.594 -11.859 1 97.88 72 GLU B O 1
ATOM 1510 N N . PRO B 1 73 ? -4.238 -26.828 -11.281 1 98.19 73 PRO B N 1
ATOM 1511 C CA . PRO B 1 73 ? -2.795 -27.016 -11.453 1 98.19 73 PRO B CA 1
ATOM 1512 C C . PRO B 1 73 ? -2.312 -26.609 -12.844 1 98.19 73 PRO B C 1
ATOM 1514 O O . PRO B 1 73 ? -2.977 -26.891 -13.844 1 98.19 73 PRO B O 1
ATOM 1517 N N . GLY B 1 74 ? -1.195 -25.891 -12.883 1 98.19 74 GLY B N 1
ATOM 1518 C CA . GLY B 1 74 ? -0.656 -25.453 -14.164 1 98.19 74 GLY B CA 1
ATOM 1519 C C . GLY B 1 74 ? -0.977 -24 -14.469 1 98.19 74 GLY B C 1
ATOM 1520 O O . GLY B 1 74 ? -0.295 -23.359 -15.273 1 98.19 74 GLY B O 1
ATOM 1521 N N . ASP B 1 75 ? -1.963 -23.453 -13.867 1 98.25 75 ASP B N 1
ATOM 1522 C CA . ASP B 1 75 ? -2.309 -22.047 -14.055 1 98.25 75 ASP B CA 1
ATOM 1523 C C . ASP B 1 75 ? -1.201 -21.141 -13.531 1 98.25 75 ASP B C 1
ATOM 1525 O O . ASP B 1 75 ? -0.564 -21.453 -12.523 1 98.25 75 ASP B O 1
ATOM 1529 N N . ARG B 1 76 ? -0.966 -20.062 -14.234 1 98.44 76 ARG B N 1
ATOM 1530 C CA . ARG B 1 76 ? -0.134 -18.984 -13.695 1 98.44 76 ARG B CA 1
ATOM 1531 C C . ARG B 1 76 ? -0.984 -17.938 -12.984 1 98.44 76 ARG B C 1
ATOM 1533 O O . ARG B 1 76 ? -2.047 -17.547 -13.477 1 98.44 76 ARG B O 1
ATOM 1540 N N . TRP B 1 77 ? -0.537 -17.5 -11.82 1 98.31 77 TRP B N 1
ATOM 1541 C CA . TRP B 1 77 ? -1.307 -16.625 -10.945 1 98.31 77 TRP B CA 1
ATOM 1542 C C . TRP B 1 77 ? -0.385 -15.703 -10.148 1 98.31 77 TRP B C 1
ATOM 1544 O O . TRP B 1 77 ? 0.662 -16.141 -9.664 1 98.31 77 TRP B O 1
ATOM 1554 N N . CYS B 1 78 ? -0.765 -14.453 -10.047 1 98.44 78 CYS B N 1
ATOM 1555 C CA . CYS B 1 78 ? -0.057 -13.555 -9.148 1 98.44 78 CYS B CA 1
ATOM 1556 C C . CYS B 1 78 ? -0.413 -13.844 -7.695 1 98.44 78 CYS B C 1
ATOM 1558 O O . CYS B 1 78 ? -1.393 -13.305 -7.172 1 98.44 78 CYS B O 1
ATOM 1560 N N . LEU B 1 79 ? 0.407 -14.547 -7.09 1 98.12 79 LEU B N 1
ATOM 1561 C CA . LEU B 1 79 ? 0.162 -15.047 -5.742 1 98.12 79 LEU B CA 1
ATOM 1562 C C . LEU B 1 79 ? 0.574 -14.016 -4.695 1 98.12 79 LEU B C 1
ATOM 1564 O O . LEU B 1 79 ? 1.548 -13.289 -4.891 1 98.12 79 LEU B O 1
ATOM 1568 N N . CYS B 1 80 ? -0.204 -14 -3.59 1 96.88 80 CYS B N 1
ATOM 1569 C CA . CYS B 1 80 ? 0.219 -13.219 -2.432 1 96.88 80 CYS B CA 1
ATOM 1570 C C . CYS B 1 80 ? 1.62 -13.625 -1.985 1 96.88 80 CYS B C 1
ATOM 1572 O O . CYS B 1 80 ? 1.89 -14.805 -1.756 1 96.88 80 CYS B O 1
ATOM 1574 N N . LEU B 1 81 ? 2.438 -12.594 -1.839 1 97.12 81 LEU B N 1
ATOM 1575 C CA . LEU B 1 81 ? 3.814 -12.844 -1.426 1 97.12 81 LEU B CA 1
ATOM 1576 C C . LEU B 1 81 ? 3.857 -13.5 -0.051 1 97.12 81 LEU B C 1
ATOM 1578 O O . LEU B 1 81 ? 4.516 -14.531 0.129 1 97.12 81 LEU B O 1
ATOM 1582 N N . PRO B 1 82 ? 3.086 -13.086 0.907 1 95.94 82 PRO B N 1
ATOM 1583 C CA . PRO B 1 82 ? 3.137 -13.766 2.203 1 95.94 82 PRO B CA 1
ATOM 1584 C C . PRO B 1 82 ? 2.658 -15.211 2.131 1 95.94 82 PRO B C 1
ATOM 1586 O O . PRO B 1 82 ? 3.205 -16.078 2.814 1 95.94 82 PRO B O 1
ATOM 1589 N N . ARG B 1 83 ? 1.717 -15.461 1.328 1 97.12 83 ARG B N 1
ATOM 1590 C CA . ARG B 1 83 ? 1.205 -16.812 1.21 1 97.12 83 ARG B CA 1
ATOM 1591 C C . ARG B 1 83 ? 2.217 -17.719 0.515 1 97.12 83 ARG B C 1
ATOM 1593 O O . ARG B 1 83 ? 2.324 -18.906 0.842 1 97.12 83 ARG B O 1
ATOM 1600 N N . TRP B 1 84 ? 2.865 -17.203 -0.438 1 98.31 84 TRP B N 1
ATOM 1601 C CA . TRP B 1 84 ? 3.928 -17.984 -1.068 1 98.31 84 TRP B CA 1
ATOM 1602 C C . TRP B 1 84 ? 5.027 -18.312 -0.064 1 98.31 84 TRP B C 1
ATOM 1604 O O . TRP B 1 84 ? 5.5 -19.453 -0.01 1 98.31 84 TRP B O 1
ATOM 1614 N N . GLU B 1 85 ? 5.371 -17.359 0.732 1 97.75 85 GLU B N 1
ATOM 1615 C CA . GLU B 1 85 ? 6.402 -17.578 1.739 1 97.75 85 GLU B CA 1
ATOM 1616 C C . GLU B 1 85 ? 5.973 -18.641 2.756 1 97.75 85 GLU B C 1
ATOM 1618 O O . GLU B 1 85 ? 6.77 -19.484 3.156 1 97.75 85 GLU B O 1
ATOM 1623 N N . GLU B 1 86 ? 4.781 -18.547 3.148 1 97.12 86 GLU B N 1
ATOM 1624 C CA . GLU B 1 86 ? 4.25 -19.562 4.062 1 97.12 86 GLU B CA 1
ATOM 1625 C C . GLU B 1 86 ? 4.328 -20.953 3.451 1 97.12 86 GLU B C 1
ATOM 1627 O O . GLU B 1 86 ? 4.73 -21.906 4.121 1 97.12 86 GLU B O 1
ATOM 1632 N N . ALA B 1 87 ? 3.928 -21.047 2.273 1 98.31 87 ALA B N 1
ATOM 1633 C CA . ALA B 1 87 ? 3.984 -22.328 1.57 1 98.31 87 ALA B CA 1
ATOM 1634 C C . ALA B 1 87 ? 5.426 -22.812 1.428 1 98.31 87 ALA B C 1
ATOM 1636 O O . ALA B 1 87 ? 5.691 -24.016 1.486 1 98.31 87 ALA B O 1
ATOM 1637 N N . ARG B 1 88 ? 6.328 -21.891 1.189 1 97.75 88 ARG B N 1
ATOM 1638 C CA . ARG B 1 88 ? 7.738 -22.25 1.109 1 97.75 88 ARG B CA 1
ATOM 1639 C C . ARG B 1 88 ? 8.219 -22.875 2.414 1 97.75 88 ARG B C 1
ATOM 1641 O O . ARG B 1 88 ? 8.891 -23.922 2.402 1 97.75 88 ARG B O 1
ATOM 1648 N N . GLU B 1 89 ? 7.875 -22.25 3.43 1 96.88 89 GLU B N 1
ATOM 1649 C CA . GLU B 1 89 ? 8.25 -22.766 4.742 1 96.88 89 GLU B CA 1
ATOM 1650 C C . GLU B 1 89 ? 7.664 -24.156 4.98 1 96.88 89 GLU B C 1
ATOM 1652 O O . GLU B 1 89 ? 8.289 -25 5.633 1 96.88 89 GLU B O 1
ATOM 1657 N N . ALA B 1 90 ? 6.535 -24.406 4.445 1 97.44 90 ALA B N 1
ATOM 1658 C CA . ALA B 1 90 ? 5.848 -25.688 4.59 1 97.44 90 ALA B CA 1
ATOM 1659 C C . ALA B 1 90 ? 6.379 -26.703 3.59 1 97.44 90 ALA B C 1
ATOM 1661 O O . ALA B 1 90 ? 6.016 -27.875 3.645 1 97.44 90 ALA B O 1
ATOM 1662 N N . GLY B 1 91 ? 7.133 -26.281 2.648 1 97.81 91 GLY B N 1
ATOM 1663 C CA . GLY B 1 91 ? 7.766 -27.188 1.704 1 97.81 91 GLY B CA 1
ATOM 1664 C C . GLY B 1 91 ? 6.902 -27.484 0.491 1 97.81 91 GLY B C 1
ATOM 1665 O O . GLY B 1 91 ? 7.137 -28.453 -0.221 1 97.81 91 GLY B O 1
ATOM 1666 N N . VAL B 1 92 ? 5.879 -26.594 0.211 1 98.44 92 VAL B N 1
ATOM 1667 C CA . VAL B 1 92 ? 4.953 -26.938 -0.868 1 98.44 92 VAL B CA 1
ATOM 1668 C C . VAL B 1 92 ? 4.758 -25.719 -1.772 1 98.44 92 VAL B C 1
ATOM 1670 O O . VAL B 1 92 ? 3.746 -25.609 -2.467 1 98.44 92 VAL B O 1
ATOM 1673 N N . ALA B 1 93 ? 5.664 -24.734 -1.697 1 98.5 93 ALA B N 1
ATOM 1674 C CA . ALA B 1 93 ? 5.531 -23.547 -2.541 1 98.5 93 ALA B CA 1
ATOM 1675 C C . ALA B 1 93 ? 5.566 -23.922 -4.02 1 98.5 93 ALA B C 1
ATOM 1677 O O . ALA B 1 93 ? 6.359 -24.766 -4.434 1 98.5 93 ALA B O 1
ATOM 1678 N N . PRO B 1 94 ? 4.711 -23.328 -4.805 1 98.62 94 PRO B N 1
ATOM 1679 C CA . PRO B 1 94 ? 4.766 -23.562 -6.246 1 98.62 94 PRO B CA 1
ATOM 1680 C C . PRO B 1 94 ? 5.953 -22.891 -6.918 1 98.62 94 PRO B C 1
ATOM 1682 O O . PRO B 1 94 ? 6.512 -21.938 -6.375 1 98.62 94 PRO B O 1
ATOM 1685 N N . PRO B 1 95 ? 6.336 -23.406 -8.07 1 98.44 95 PRO B N 1
ATOM 1686 C CA . PRO B 1 95 ? 7.375 -22.734 -8.852 1 98.44 95 PRO B CA 1
ATOM 1687 C C . PRO B 1 95 ? 6.961 -21.328 -9.281 1 98.44 95 PRO B C 1
ATOM 1689 O O . PRO B 1 95 ? 5.773 -21 -9.273 1 98.44 95 PRO B O 1
ATOM 1692 N N . VAL B 1 96 ? 7.961 -20.562 -9.633 1 98.62 96 VAL B N 1
ATOM 1693 C CA . VAL B 1 96 ? 7.711 -19.172 -10 1 98.62 96 VAL B CA 1
ATOM 1694 C C . VAL B 1 96 ? 8.289 -18.891 -11.383 1 98.62 96 VAL B C 1
ATOM 1696 O O . VAL B 1 96 ? 9.266 -19.516 -11.789 1 98.62 96 VAL B O 1
ATOM 1699 N N . VAL B 1 97 ? 7.637 -17.953 -12.062 1 98.56 97 VAL B N 1
ATOM 1700 C CA . VAL B 1 97 ? 8.148 -17.422 -13.32 1 98.56 97 VAL B CA 1
ATOM 1701 C C . VAL B 1 97 ? 8.938 -16.141 -13.047 1 98.56 97 VAL B C 1
ATOM 1703 O O . VAL B 1 97 ? 8.352 -15.078 -12.828 1 98.56 97 VAL B O 1
ATOM 1706 N N . LEU B 1 98 ? 10.242 -16.203 -13.141 1 98.06 98 LEU B N 1
ATOM 1707 C CA . LEU B 1 98 ? 11.094 -15.094 -12.719 1 98.06 98 LEU B CA 1
ATOM 1708 C C . LEU B 1 98 ? 10.852 -13.867 -13.586 1 98.06 98 LEU B C 1
ATOM 1710 O O . LEU B 1 98 ? 10.789 -12.742 -13.078 1 98.06 98 LEU B O 1
ATOM 1714 N N . GLU B 1 99 ? 10.633 -14.055 -14.875 1 97.75 99 GLU B N 1
ATOM 1715 C CA . GLU B 1 99 ? 10.43 -12.945 -15.812 1 97.75 99 GLU B CA 1
ATOM 1716 C C . GLU B 1 99 ? 9.133 -12.203 -15.516 1 97.75 99 GLU B C 1
ATOM 1718 O O . GLU B 1 99 ? 8.977 -11.047 -15.906 1 97.75 99 GLU B O 1
ATOM 1723 N N . ALA B 1 100 ? 8.281 -12.891 -14.797 1 98.44 100 ALA B N 1
ATO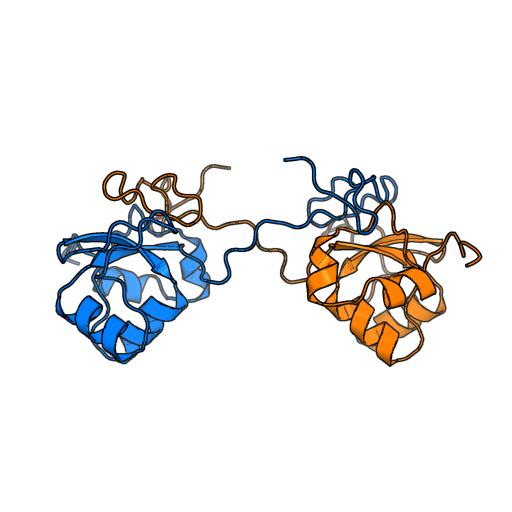M 1724 C CA . ALA B 1 100 ? 6.957 -12.32 -14.539 1 98.44 100 ALA B CA 1
ATOM 1725 C C . ALA B 1 100 ? 6.762 -12.031 -13.055 1 98.44 100 ALA B C 1
ATOM 1727 O O . ALA B 1 100 ? 5.66 -11.68 -12.625 1 98.44 100 ALA B O 1
ATOM 1728 N N . THR B 1 101 ? 7.762 -12.219 -12.234 1 98.5 101 THR B N 1
ATOM 1729 C CA . THR B 1 101 ? 7.75 -11.867 -10.82 1 98.5 101 THR B CA 1
ATOM 1730 C C . THR B 1 101 ? 8.398 -10.508 -10.594 1 98.5 101 THR B C 1
ATOM 1732 O O . THR B 1 101 ? 9.5 -10.25 -11.078 1 98.5 101 THR B O 1
ATOM 1735 N N . ASN B 1 102 ? 7.645 -9.672 -9.906 1 98.12 102 ASN B N 1
ATOM 1736 C CA . ASN B 1 102 ? 8.102 -8.297 -9.719 1 98.12 102 ASN B CA 1
ATOM 1737 C C . ASN B 1 102 ? 9.359 -8.242 -8.859 1 98.12 102 ASN B C 1
ATOM 1739 O O . ASN B 1 102 ? 9.477 -8.977 -7.875 1 98.12 102 ASN B O 1
ATOM 1743 N N . GLU B 1 103 ? 10.195 -7.348 -9.164 1 97.12 103 GLU B N 1
ATOM 1744 C CA . GLU B 1 103 ? 11.43 -7.199 -8.406 1 97.12 103 GLU B CA 1
ATOM 1745 C C . GLU B 1 103 ? 11.156 -6.762 -6.973 1 97.12 103 GLU B C 1
ATOM 1747 O O . GLU B 1 103 ? 11.992 -6.953 -6.086 1 97.12 103 GLU B O 1
ATOM 1752 N N . ALA B 1 104 ? 10.023 -6.199 -6.715 1 94.31 104 ALA B N 1
ATOM 1753 C CA . ALA B 1 104 ? 9.688 -5.711 -5.383 1 94.31 104 ALA B CA 1
ATOM 1754 C C . ALA B 1 104 ? 9.727 -6.84 -4.359 1 94.31 104 ALA B C 1
ATOM 1756 O O . ALA B 1 104 ? 9.938 -6.602 -3.168 1 94.31 104 ALA B O 1
ATOM 1757 N N . VAL B 1 105 ? 9.633 -8.07 -4.781 1 96.69 105 VAL B N 1
ATOM 1758 C CA . VAL B 1 105 ? 9.602 -9.195 -3.855 1 96.69 105 VAL B CA 1
ATOM 1759 C C . VAL B 1 105 ? 10.969 -9.359 -3.199 1 96.69 105 VAL B C 1
ATOM 1761 O O . VAL B 1 105 ? 11.094 -10.023 -2.164 1 96.69 105 VAL B O 1
ATOM 1764 N N . LEU B 1 106 ? 11.938 -8.781 -3.77 1 96.19 106 LEU B N 1
ATOM 1765 C CA . LEU B 1 106 ? 13.312 -8.984 -3.326 1 96.19 106 LEU B CA 1
ATOM 1766 C C . LEU B 1 106 ? 13.547 -8.328 -1.97 1 96.19 106 LEU B C 1
ATOM 1768 O O . LEU B 1 106 ? 14.547 -8.602 -1.309 1 96.19 106 LEU B O 1
ATOM 1772 N N . ASP B 1 107 ? 12.672 -7.523 -1.604 1 92.25 107 ASP B N 1
ATOM 1773 C CA . ASP B 1 107 ? 12.781 -6.957 -0.264 1 92.25 107 ASP B CA 1
ATOM 1774 C C . ASP B 1 107 ? 12.422 -7.988 0.802 1 92.25 107 ASP B C 1
ATOM 1776 O O . ASP B 1 107 ? 12.711 -7.793 1.984 1 92.25 107 ASP B O 1
ATOM 1780 N N . THR B 1 108 ? 11.859 -9.078 0.395 1 93.56 108 THR B N 1
ATOM 1781 C CA . THR B 1 108 ? 11.375 -10.102 1.321 1 93.56 108 THR B CA 1
ATOM 1782 C C . THR B 1 108 ? 12.062 -11.438 1.064 1 93.56 108 THR B C 1
ATOM 1784 O O . THR B 1 108 ? 12.406 -12.156 2.006 1 93.56 108 THR B O 1
ATOM 1787 N N . VAL B 1 109 ? 12.242 -11.758 -0.212 1 96.12 109 VAL B N 1
ATOM 1788 C CA . VAL B 1 109 ? 12.805 -13.047 -0.612 1 96.12 109 VAL B CA 1
ATOM 1789 C C . VAL B 1 109 ? 14.102 -12.82 -1.384 1 96.12 109 VAL B C 1
ATOM 1791 O O . VAL B 1 109 ? 14.148 -12.016 -2.32 1 96.12 109 VAL B O 1
ATOM 1794 N N . GLU B 1 110 ? 15.062 -13.594 -1.027 1 95.75 110 GLU B N 1
ATOM 1795 C CA . GLU B 1 110 ? 16.328 -13.484 -1.744 1 95.75 110 GLU B CA 1
ATOM 1796 C C . GLU B 1 110 ? 16.203 -13.992 -3.176 1 95.75 110 GLU B C 1
ATOM 1798 O O . GLU B 1 110 ? 15.492 -14.969 -3.432 1 95.75 110 GLU B O 1
ATOM 1803 N N . ALA B 1 111 ? 16.984 -13.43 -4.023 1 95.38 111 ALA B N 1
ATOM 1804 C CA . ALA B 1 111 ? 16.969 -13.82 -5.43 1 95.38 111 ALA B CA 1
ATOM 1805 C C . ALA B 1 111 ? 17.344 -15.289 -5.598 1 95.38 111 ALA B C 1
ATOM 1807 O O . ALA B 1 111 ? 16.766 -16 -6.414 1 95.38 111 ALA B O 1
ATOM 1808 N N . GLU B 1 112 ? 18.344 -15.664 -4.848 1 95.25 112 GLU B N 1
ATOM 1809 C CA . GLU B 1 112 ? 18.812 -17.047 -4.945 1 95.25 112 GLU B CA 1
ATOM 1810 C C . GLU B 1 112 ? 17.688 -18.031 -4.598 1 95.25 112 GLU B C 1
ATOM 1812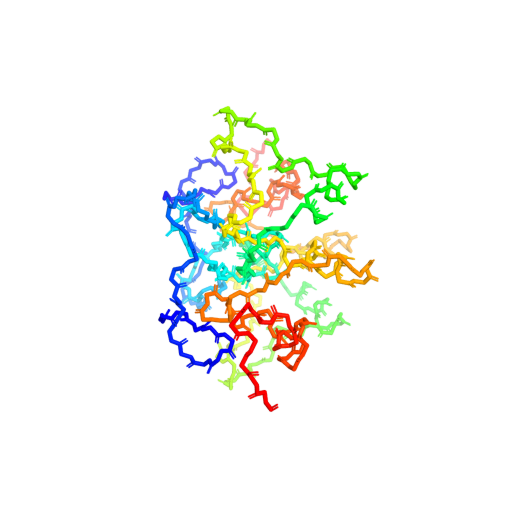 O O . GLU B 1 112 ? 17.578 -19.094 -5.219 1 95.25 112 GLU B O 1
ATOM 1817 N N . THR B 1 113 ? 16.953 -17.734 -3.637 1 96.5 113 THR B N 1
ATOM 1818 C CA . THR B 1 113 ? 15.82 -18.562 -3.25 1 96.5 113 THR B CA 1
ATOM 1819 C C . THR B 1 113 ? 14.805 -18.656 -4.383 1 96.5 113 THR B C 1
ATOM 1821 O O . THR B 1 113 ? 14.32 -19.734 -4.707 1 96.5 113 THR B O 1
ATOM 1824 N N . LEU B 1 114 ? 14.492 -17.531 -4.945 1 97.06 114 LEU B N 1
ATOM 1825 C CA . LEU B 1 114 ? 13.539 -17.531 -6.055 1 97.06 114 LEU B CA 1
ATOM 1826 C C . LEU B 1 114 ? 14.055 -18.375 -7.215 1 97.06 114 LEU B C 1
ATOM 1828 O O . LEU B 1 114 ? 13.273 -19.062 -7.871 1 97.06 114 LEU B O 1
ATOM 1832 N N . LYS B 1 115 ? 15.32 -18.328 -7.465 1 95.69 115 LYS B N 1
ATOM 1833 C CA . LYS B 1 115 ? 15.914 -19.109 -8.555 1 95.69 115 LYS B CA 1
ATOM 1834 C C . LYS B 1 115 ? 15.734 -20.609 -8.32 1 95.69 115 LYS B C 1
ATOM 1836 O O . LYS B 1 115 ? 15.57 -21.375 -9.273 1 95.69 115 LYS B O 1
ATOM 1841 N N . GLU B 1 116 ? 15.789 -21 -7.102 1 95.75 116 GLU B N 1
ATOM 1842 C CA . GLU B 1 116 ? 15.578 -22.391 -6.766 1 95.75 116 GLU B CA 1
ATOM 1843 C C . GLU B 1 116 ? 14.172 -22.844 -7.148 1 95.75 116 GLU B C 1
ATOM 1845 O O . GLU B 1 116 ? 13.93 -24.031 -7.375 1 95.75 116 GLU B O 1
ATOM 1850 N N . TYR B 1 117 ? 13.273 -21.938 -7.258 1 97.12 117 TYR B N 1
ATOM 1851 C CA . TYR B 1 117 ? 11.883 -22.266 -7.551 1 97.12 117 TYR B CA 1
ATOM 1852 C C . TYR B 1 117 ? 11.516 -21.875 -8.977 1 97.12 117 TYR B C 1
ATOM 1854 O O . TYR B 1 117 ? 10.336 -21.906 -9.352 1 97.12 117 TYR B O 1
ATOM 1862 N N . ASP B 1 118 ? 12.508 -21.453 -9.664 1 97.25 118 ASP B N 1
ATOM 1863 C CA . ASP B 1 118 ? 12.266 -21.031 -11.039 1 97.25 118 ASP B CA 1
ATOM 1864 C C . ASP B 1 118 ? 11.625 -22.172 -11.852 1 97.25 118 ASP B C 1
ATOM 1866 O O . ASP B 1 118 ? 12.125 -23.297 -11.844 1 97.25 118 ASP B O 1
ATOM 1870 N N . VAL B 1 119 ? 10.625 -21.859 -12.555 1 95.94 119 VAL B N 1
ATOM 1871 C CA . VAL B 1 119 ? 9.922 -22.859 -13.344 1 95.94 119 VAL B CA 1
ATOM 1872 C C . VAL B 1 119 ? 10.82 -23.344 -14.484 1 95.94 119 VAL B C 1
ATOM 1874 O O . VAL B 1 119 ? 10.727 -24.5 -14.906 1 95.94 119 VAL B O 1
ATOM 1877 N N . GLU B 1 120 ? 11.633 -22.469 -15.125 1 87.62 120 GLU B N 1
ATOM 1878 C CA . GLU B 1 120 ? 12.531 -22.844 -16.219 1 87.62 120 GLU B CA 1
ATOM 1879 C C . GLU B 1 120 ? 13.781 -23.547 -15.695 1 87.62 120 GLU B C 1
ATOM 1881 O O . GLU B 1 120 ? 14.477 -24.219 -16.453 1 87.62 120 GLU B O 1
ATOM 1886 N N . LYS B 1 121 ? 13.852 -24.172 -14.523 1 74.75 121 LYS B N 1
ATOM 1887 C CA . LYS B 1 121 ? 15.016 -24.812 -13.906 1 74.75 121 LYS B CA 1
ATOM 1888 C C . LYS B 1 121 ? 16.297 -24.484 -14.68 1 74.75 121 LYS B C 1
ATOM 1890 O O . LYS B 1 121 ? 16.656 -25.188 -15.625 1 74.75 121 LYS B O 1
ATOM 1895 N N . ARG B 1 122 ? 16.672 -23.281 -14.766 1 57.66 122 ARG B N 1
ATOM 1896 C CA . ARG B 1 122 ? 17.875 -22.844 -15.461 1 57.66 122 ARG B CA 1
ATOM 1897 C C . ARG B 1 122 ? 19.125 -23.391 -14.789 1 57.66 122 ARG B C 1
ATOM 1899 O O . ARG B 1 122 ? 19.188 -23.5 -13.562 1 57.66 122 ARG B O 1
ATOM 1906 N N . ASP B 1 123 ? 19.547 -24.578 -15.141 1 48.03 123 ASP B N 1
ATOM 1907 C CA . ASP B 1 123 ? 20.781 -25.234 -14.742 1 48.03 123 ASP B CA 1
ATOM 1908 C C . ASP B 1 123 ? 21.844 -24.219 -14.328 1 48.03 123 ASP B C 1
ATOM 1910 O O . ASP B 1 123 ? 22.156 -23.297 -15.094 1 48.03 123 ASP B O 1
ATOM 1914 N N . VAL B 1 124 ? 21.734 -23.875 -13.117 1 39.41 124 VAL B N 1
ATOM 1915 C CA . VAL B 1 124 ? 23.047 -23.312 -12.844 1 39.41 124 VAL B CA 1
ATOM 1916 C C . VAL B 1 124 ? 24.109 -24.422 -12.828 1 39.41 124 VAL B C 1
ATOM 1918 O O . VAL B 1 124 ? 23.812 -25.562 -12.469 1 39.41 124 VAL B O 1
#